Protein AF-A0A7C7SY06-F1 (afdb_monomer_lite)

Secondary structure (DSSP, 8-state):
------SHHHHHHHHHHHHHHHHHHHHHHHHHHHHHHHHHHHHHHHHHHHHHHHHHHHHHSSPPPSEEESS-HHHHTTSSSPPEEEHHHHHGGG----PPPSSTTSPPHHHHHHHHSTT--TTGGGS---S--GGG--TT-S---SSSB--EEEE--S---TTS----TTT-S--BTTT------HHHHHHTT-GGGSEEEEE-TT--BTT---HHHHEE----TT-SS-PPPTTTTTT-TTTS---GGG-S--TT-S-PEE-

Foldseek 3Di:
DDDDPPPDPVVVVVVVVVVVVCVVCVVVVVVVVVVVVLQVLLVVLLVLLVQLQQVLCVVVVFGAAQKAQQAPPVVCVVDPAGQIFGSLLSSLVSRPPQDDPPPPPFDRSVVQCCCQGHNHDPVSVPDQGFGEDVSQDRPVQPQPPARADGFKAFFAEAPPDPPDPPDDVPGHARYHNRVDVDTDHLVNCCVPPHQVPDQTMATASLAEGNGDRQCLRRHAYDDDPPDPDDLDDAPPPGPPNHPPDSDNSRRHHHPVDDDRDGD

Sequence (263 aa):
MQPGSGTSRVSVVMAAIIVILFVSFAPIWILSQRSQQRTLTCQMHQIRIVEAFQRYDGAEKALPGFRQPRFGPSAVAEAETPELASWTFSILPYLYERRKPVDDATPAWHTLYDTFGPQADAAHRKMKPRGRIGIYLCPSDTNQDGVAPLSFVANAAMPDNSGAVPDYRANGLLMDRGARMLSWSLKDLAAADGVSHTILLTENIDAGDWHDDLESLVSLLWRPIGARNPVLAINERIGHGASVEMSSLFARPSSYHPGGVNV

Radius of gyration: 24.24 Å; chains: 1; bounding box: 88×42×76 Å

Structure (mmCIF, N/CA/C/O backbone):
data_AF-A0A7C7SY06-F1
#
_entry.id   AF-A0A7C7SY06-F1
#
loop_
_atom_site.group_PDB
_atom_site.id
_atom_site.type_symbol
_atom_site.label_atom_id
_atom_site.label_alt_id
_atom_site.label_comp_id
_atom_site.label_asym_id
_atom_site.label_entity_id
_atom_site.label_seq_id
_atom_site.pdbx_PDB_ins_code
_atom_site.Cartn_x
_atom_site.Cartn_y
_atom_site.Cartn_z
_atom_site.occupancy
_atom_site.B_iso_or_equiv
_atom_site.auth_seq_id
_atom_site.auth_comp_id
_atom_site.auth_asym_id
_atom_site.auth_atom_id
_atom_site.pdbx_PDB_model_num
ATOM 1 N N . MET A 1 1 ? -61.922 -0.012 49.652 1.00 45.16 1 MET A N 1
ATOM 2 C CA . MET A 1 1 ? -61.037 -0.001 48.467 1.00 45.16 1 MET A CA 1
ATOM 3 C C . MET A 1 1 ? -59.982 1.073 48.681 1.00 45.16 1 MET A C 1
ATOM 5 O O . MET A 1 1 ? -60.282 2.244 48.514 1.00 45.16 1 MET A O 1
ATOM 9 N N . GLN A 1 2 ? -58.799 0.695 49.167 1.00 43.50 2 GLN A N 1
ATOM 10 C CA . GLN A 1 2 ? -57.662 1.612 49.297 1.00 43.50 2 GLN A CA 1
ATOM 11 C C . GLN A 1 2 ? -56.794 1.498 48.035 1.00 43.50 2 GLN A C 1
ATOM 13 O O . GLN A 1 2 ? -56.436 0.377 47.668 1.00 43.50 2 GLN A O 1
ATOM 18 N N . PRO A 1 3 ? -56.464 2.609 47.357 1.00 52.09 3 PRO A N 1
ATOM 19 C CA . PRO A 1 3 ? -55.552 2.586 46.225 1.00 52.09 3 PRO A CA 1
ATOM 20 C C . PRO A 1 3 ? -54.108 2.496 46.738 1.00 52.09 3 PRO A C 1
ATOM 22 O O . PRO A 1 3 ? -53.653 3.336 47.513 1.00 52.09 3 PRO A O 1
ATOM 25 N N . GLY A 1 4 ? -53.398 1.444 46.326 1.00 53.97 4 GLY A N 1
ATOM 26 C CA . GLY A 1 4 ? -52.002 1.200 46.679 1.00 53.97 4 GLY A CA 1
ATOM 27 C C . GLY A 1 4 ? -51.072 2.276 46.114 1.00 53.97 4 GLY A C 1
ATOM 28 O O . GLY A 1 4 ? -50.903 2.393 44.905 1.00 53.97 4 GLY A O 1
ATOM 29 N N . SER A 1 5 ? -50.437 3.037 47.004 1.00 58.06 5 SER A N 1
ATOM 30 C CA . SER A 1 5 ? -49.499 4.131 46.711 1.00 58.06 5 SER A CA 1
ATOM 31 C C . SER A 1 5 ? -48.018 3.713 46.787 1.00 58.06 5 SER A C 1
ATOM 33 O O . SER A 1 5 ? -47.136 4.546 46.986 1.00 58.06 5 SER A O 1
ATOM 35 N N . GLY A 1 6 ? -47.718 2.420 46.620 1.00 55.97 6 GLY A N 1
ATOM 36 C CA . GLY A 1 6 ? -46.361 1.870 46.756 1.00 55.97 6 GLY A CA 1
ATOM 37 C C . GLY A 1 6 ? -45.477 1.944 45.503 1.00 55.97 6 GLY A C 1
ATOM 38 O O . GLY A 1 6 ? -44.288 1.654 45.585 1.00 55.97 6 GLY A O 1
ATOM 39 N N . THR A 1 7 ? -46.022 2.322 44.344 1.00 60.44 7 THR A N 1
ATOM 40 C CA . THR A 1 7 ? -45.341 2.162 43.046 1.00 60.44 7 THR A CA 1
ATOM 41 C C . THR A 1 7 ? -44.560 3.384 42.551 1.00 60.44 7 THR A C 1
ATOM 43 O O . THR A 1 7 ? -43.728 3.218 41.671 1.00 60.44 7 THR A O 1
ATOM 46 N N . SER A 1 8 ? -44.722 4.601 43.093 1.00 74.19 8 SER A N 1
ATOM 47 C CA . SER A 1 8 ? -44.067 5.777 42.476 1.00 74.19 8 SER A CA 1
ATOM 48 C C . SER A 1 8 ? -42.596 5.971 42.869 1.00 74.19 8 SER A C 1
ATOM 50 O O . SER A 1 8 ? -41.768 6.283 42.017 1.00 74.19 8 SER A O 1
ATOM 52 N N . ARG A 1 9 ? -42.228 5.767 44.140 1.00 78.88 9 ARG A N 1
ATOM 53 C CA . ARG A 1 9 ? -40.871 6.097 44.625 1.00 78.88 9 ARG A CA 1
ATOM 54 C C . ARG A 1 9 ? -39.809 5.120 44.129 1.00 78.88 9 ARG A C 1
ATOM 56 O O . ARG A 1 9 ? -38.747 5.548 43.691 1.00 78.88 9 ARG A O 1
ATOM 63 N N . VAL A 1 10 ? -40.109 3.821 44.161 1.00 86.00 10 VAL A N 1
ATOM 64 C CA . VAL A 1 10 ? -39.180 2.780 43.693 1.00 86.00 10 VAL A CA 1
ATOM 65 C C . VAL A 1 10 ? -38.951 2.910 42.189 1.00 86.00 10 VAL A C 1
ATOM 67 O O . VAL A 1 10 ? -37.808 2.886 41.746 1.00 86.00 10 VAL A O 1
ATOM 70 N N . SER A 1 11 ? -40.009 3.142 41.406 1.00 85.62 11 SER A N 1
ATOM 71 C CA . SER A 1 11 ? -39.892 3.340 39.958 1.00 85.62 11 SER A CA 1
ATOM 72 C C . SER A 1 11 ? -39.079 4.583 39.590 1.00 85.62 11 SER A C 1
ATOM 74 O O . SER A 1 11 ? -38.289 4.520 38.653 1.00 85.62 11 SER A O 1
ATOM 76 N N . VAL A 1 12 ? -39.200 5.686 40.341 1.00 89.25 12 VAL A N 1
ATOM 77 C CA . VAL A 1 12 ? -38.396 6.902 40.110 1.00 89.25 12 VAL A CA 1
ATOM 78 C C . VAL A 1 12 ? -36.918 6.672 40.432 1.00 89.25 12 VAL A C 1
ATOM 80 O O . VAL A 1 12 ? -36.060 7.063 39.644 1.00 89.25 12 VAL A O 1
ATOM 83 N N . VAL A 1 13 ? -36.603 6.000 41.544 1.00 92.56 13 VAL A N 1
ATOM 84 C CA . VAL A 1 13 ? -35.209 5.677 41.900 1.00 92.56 13 VAL A CA 1
ATOM 85 C C . VAL A 1 13 ? -34.596 4.716 40.879 1.00 92.56 13 VAL A C 1
ATOM 87 O O . VAL A 1 13 ? -33.479 4.944 40.423 1.00 92.56 13 VAL A O 1
ATOM 90 N N . MET A 1 14 ? -35.337 3.689 40.453 1.00 91.62 14 MET A N 1
ATOM 91 C CA . MET A 1 14 ? -34.882 2.760 39.414 1.00 91.62 14 MET A CA 1
ATOM 92 C C . MET A 1 14 ? -34.646 3.469 38.077 1.00 91.62 14 MET A C 1
ATOM 94 O O . MET A 1 14 ? -33.618 3.242 37.443 1.00 91.62 14 MET A O 1
ATOM 98 N N . ALA A 1 15 ? -35.545 4.370 37.669 1.00 92.25 15 ALA A N 1
ATOM 99 C CA . ALA A 1 15 ? -35.363 5.167 36.459 1.00 92.25 15 ALA A CA 1
ATOM 100 C C . ALA A 1 15 ? -34.117 6.063 36.552 1.00 92.25 15 ALA A C 1
ATOM 102 O O . ALA A 1 15 ? -33.332 6.112 35.608 1.00 92.25 15 ALA A O 1
ATOM 103 N N . ALA A 1 16 ? -33.888 6.712 37.698 1.00 93.69 16 ALA A N 1
ATOM 104 C CA . ALA A 1 16 ? -32.704 7.540 37.917 1.00 93.69 16 ALA A CA 1
ATOM 105 C C . ALA A 1 16 ? -31.402 6.725 37.831 1.00 93.69 16 ALA A C 1
ATOM 107 O O . ALA A 1 16 ? -30.457 7.154 37.172 1.00 93.69 16 ALA A O 1
ATOM 108 N N . ILE A 1 17 ? -31.363 5.527 38.426 1.00 95.44 17 ILE A N 1
ATOM 109 C CA . ILE A 1 17 ? -30.197 4.632 38.354 1.00 95.44 17 ILE A CA 1
ATOM 110 C C . ILE A 1 17 ? -29.924 4.200 36.909 1.00 95.44 17 ILE A C 1
ATOM 112 O O . ILE A 1 17 ? -28.780 4.263 36.464 1.00 95.44 17 ILE A O 1
ATOM 116 N N . ILE A 1 18 ? -30.957 3.806 36.155 1.00 94.75 18 ILE A N 1
ATOM 117 C CA . ILE A 1 18 ? -30.808 3.402 34.747 1.00 94.75 18 ILE A CA 1
ATOM 118 C C . ILE A 1 18 ? -30.269 4.560 33.903 1.00 94.75 18 ILE A C 1
ATOM 120 O O . ILE A 1 18 ? -29.355 4.353 33.109 1.00 94.75 18 ILE A O 1
ATOM 124 N N . VAL A 1 19 ? -30.788 5.777 34.091 1.00 95.19 19 VAL A N 1
ATOM 125 C CA . VAL A 1 19 ? -30.311 6.964 33.364 1.00 95.19 19 VAL A CA 1
ATOM 126 C C . VAL A 1 19 ? -28.847 7.252 33.691 1.00 95.19 19 VAL A C 1
ATOM 128 O O . VAL A 1 19 ? -28.062 7.472 32.773 1.00 95.19 19 VAL A O 1
ATOM 131 N N . ILE A 1 20 ? -28.454 7.196 34.968 1.00 95.50 20 ILE A N 1
ATOM 132 C CA . ILE A 1 20 ? -27.058 7.404 35.379 1.00 95.50 20 ILE A CA 1
ATOM 133 C C . ILE A 1 20 ? -26.150 6.350 34.739 1.00 95.50 20 ILE A C 1
ATOM 135 O O . ILE A 1 20 ? -25.146 6.708 34.128 1.00 95.50 20 ILE A O 1
ATOM 139 N N . LEU A 1 21 ? -26.528 5.068 34.798 1.00 94.81 21 LEU A N 1
ATOM 140 C CA . LEU A 1 21 ? -25.770 3.994 34.154 1.00 94.81 21 LEU A CA 1
ATOM 141 C C . LEU A 1 21 ? -25.646 4.227 32.645 1.00 94.81 21 LEU A C 1
ATOM 143 O O . LEU A 1 21 ? -24.551 4.128 32.098 1.00 94.81 21 LEU A O 1
ATOM 147 N N . PHE A 1 22 ? -26.732 4.589 31.965 1.00 94.38 22 PHE A N 1
ATOM 148 C CA . PHE A 1 22 ? -26.699 4.809 30.522 1.00 94.38 22 PHE A CA 1
ATOM 149 C C . PHE A 1 22 ? -25.791 5.985 30.145 1.00 94.38 22 PHE A C 1
ATOM 151 O O . PHE A 1 22 ? -24.973 5.863 29.236 1.00 94.38 22 PHE A O 1
ATOM 158 N N . VAL A 1 23 ? -25.866 7.098 30.880 1.00 95.00 23 VAL A N 1
ATOM 159 C CA . VAL A 1 23 ? -25.010 8.275 30.659 1.00 95.00 23 VAL A CA 1
ATOM 160 C C . VAL A 1 23 ? -23.538 7.957 30.937 1.00 95.00 23 VAL A C 1
ATOM 162 O O . VAL A 1 23 ? -22.670 8.437 30.211 1.00 95.00 23 VAL A O 1
ATOM 165 N N . SER A 1 24 ? -23.237 7.122 31.934 1.00 92.69 24 SER A N 1
ATOM 166 C CA . SER A 1 24 ? -21.859 6.725 32.246 1.00 92.69 24 SER A CA 1
ATOM 167 C C . SER A 1 24 ? -21.275 5.716 31.250 1.00 92.69 24 SER A C 1
ATOM 169 O O . SER A 1 24 ? -20.097 5.816 30.911 1.00 92.69 24 SER A O 1
ATOM 171 N N . PHE A 1 25 ? -22.067 4.760 30.755 1.00 93.50 25 PHE A N 1
ATOM 172 C CA . PHE A 1 25 ? -21.573 3.688 29.880 1.00 93.50 25 PHE A CA 1
ATOM 173 C C . PHE A 1 25 ? -21.646 4.009 28.380 1.00 93.50 25 PHE A C 1
ATOM 175 O O . PHE A 1 25 ? -20.809 3.519 27.617 1.00 93.50 25 PHE A O 1
ATOM 182 N N . ALA A 1 26 ? -22.593 4.843 27.935 1.00 92.38 26 ALA A N 1
ATOM 183 C CA . ALA A 1 26 ? -22.758 5.161 26.515 1.00 92.38 26 ALA 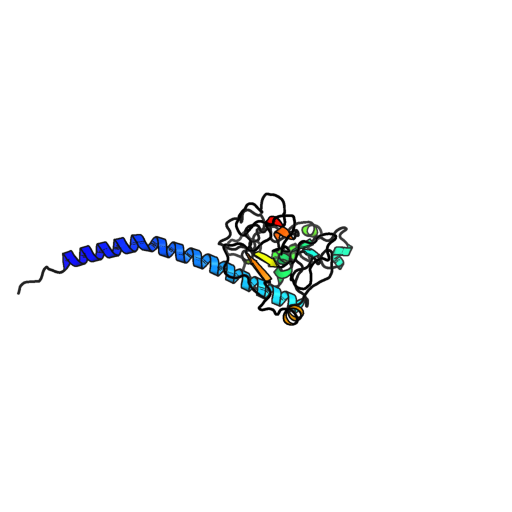A CA 1
ATOM 184 C C . ALA A 1 26 ? -21.493 5.750 25.855 1.00 92.38 26 ALA A C 1
ATOM 186 O O . ALA A 1 26 ? -21.155 5.295 24.760 1.00 92.38 26 ALA A O 1
ATOM 187 N N . PRO A 1 27 ? -20.734 6.681 26.476 1.00 92.31 27 PRO A N 1
ATOM 188 C CA . PRO A 1 27 ? -19.520 7.221 25.862 1.00 92.31 27 PRO A CA 1
ATOM 189 C C . PRO A 1 27 ? -18.459 6.149 25.595 1.00 92.31 27 PRO A C 1
ATOM 191 O O . PRO A 1 27 ? -17.884 6.115 24.510 1.00 92.31 27 PRO A O 1
ATOM 194 N N . ILE A 1 28 ? -18.237 5.237 26.550 1.00 89.69 28 ILE A N 1
ATOM 195 C CA . ILE A 1 28 ? -17.250 4.152 26.424 1.00 89.69 28 ILE A CA 1
ATOM 196 C C . ILE A 1 28 ? -17.630 3.232 25.261 1.00 89.69 28 ILE A C 1
ATOM 198 O O . ILE A 1 28 ? -16.793 2.909 24.416 1.00 89.69 28 ILE A O 1
ATOM 202 N N . TRP A 1 29 ? -18.907 2.852 25.183 1.00 88.44 29 TRP A N 1
ATOM 203 C CA . TRP A 1 29 ? -19.407 2.001 24.109 1.00 88.44 29 TRP A CA 1
ATOM 204 C C . TRP A 1 29 ? -19.287 2.677 22.735 1.00 88.44 29 TRP A C 1
ATOM 206 O O . TRP A 1 29 ? -18.763 2.073 21.802 1.00 88.44 29 TRP A O 1
ATOM 216 N N . ILE A 1 30 ? -19.673 3.952 22.613 1.00 90.56 30 ILE A N 1
ATOM 217 C CA . ILE A 1 30 ? -19.573 4.712 21.354 1.00 90.56 30 ILE A CA 1
ATOM 218 C C . ILE A 1 30 ? -18.116 4.830 20.887 1.00 90.56 30 ILE A C 1
ATOM 220 O O . ILE A 1 30 ? -17.832 4.649 19.701 1.00 90.56 30 ILE A O 1
ATOM 224 N N . LEU A 1 31 ? -17.181 5.123 21.796 1.00 88.50 31 LEU A N 1
ATOM 225 C CA . LEU A 1 31 ? -15.758 5.222 21.460 1.00 88.50 31 LEU A CA 1
ATOM 226 C C . LEU A 1 31 ? -15.186 3.869 21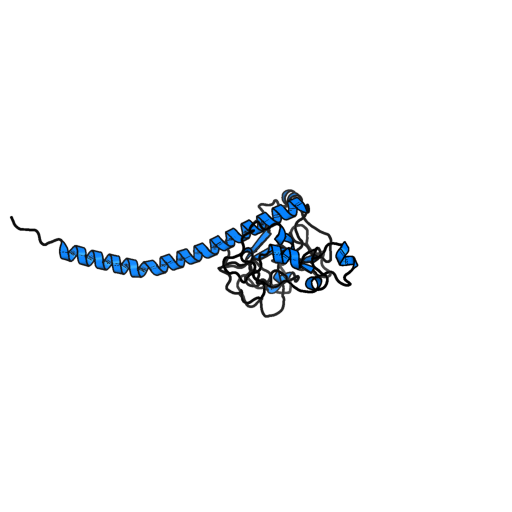.013 1.00 88.50 31 LEU A C 1
ATOM 228 O O . LEU A 1 31 ? -14.450 3.816 20.027 1.00 88.50 31 LEU A O 1
ATOM 232 N N . SER A 1 32 ? -15.578 2.778 21.678 1.00 87.88 32 SER A N 1
ATOM 233 C CA . SER A 1 32 ? -15.199 1.415 21.287 1.00 87.88 32 SER A CA 1
ATOM 234 C C . SER A 1 32 ? -15.705 1.061 19.884 1.00 87.88 32 SER A C 1
ATOM 236 O O . SER A 1 32 ? -14.924 0.597 19.052 1.00 87.88 32 SER A O 1
ATOM 238 N N . GLN A 1 33 ? -16.971 1.364 19.580 1.00 88.44 33 GLN A N 1
ATOM 239 C CA . GLN A 1 33 ? -17.561 1.125 18.259 1.00 88.44 33 GLN A CA 1
ATOM 240 C C . GLN A 1 33 ? -16.854 1.920 17.153 1.00 88.44 33 GLN A C 1
ATOM 242 O O . GLN A 1 33 ? -16.555 1.375 16.093 1.00 88.44 33 GLN A O 1
ATOM 247 N N . ARG A 1 34 ? -16.514 3.192 17.400 1.00 87.88 34 ARG A N 1
ATOM 248 C CA . ARG A 1 34 ? -15.776 4.016 16.427 1.00 87.88 34 ARG A CA 1
ATOM 249 C C . ARG A 1 34 ? -14.390 3.460 16.121 1.00 87.88 34 ARG A C 1
ATOM 251 O O . ARG A 1 34 ? -13.983 3.479 14.965 1.00 87.88 34 ARG A O 1
ATOM 258 N N . SER A 1 35 ? -13.679 2.966 17.134 1.00 86.50 35 SER A N 1
ATOM 259 C CA . SER A 1 35 ? -12.374 2.327 16.937 1.00 86.50 35 SER A CA 1
ATOM 260 C C . SER A 1 35 ? -12.493 1.097 16.030 1.00 86.50 35 SER A C 1
ATOM 262 O O . SER A 1 35 ? -11.804 1.007 15.016 1.00 86.50 35 SER A O 1
ATOM 264 N N . GLN A 1 36 ? -13.462 0.216 16.311 1.00 87.25 36 GLN A N 1
ATOM 265 C CA . GLN A 1 36 ? -13.727 -0.975 15.494 1.00 87.25 36 GLN A CA 1
ATOM 266 C C . GLN A 1 36 ? -14.090 -0.625 14.045 1.00 87.25 36 GLN A C 1
ATOM 268 O O . GLN A 1 36 ? -13.606 -1.267 13.115 1.00 87.25 36 GLN A O 1
ATOM 273 N N . GLN A 1 37 ? -14.901 0.416 13.837 1.00 89.06 37 GLN A N 1
ATOM 274 C CA . GLN A 1 37 ? -15.267 0.879 12.497 1.00 89.06 37 GLN A CA 1
ATOM 275 C C . GLN A 1 37 ? -14.059 1.359 11.690 1.00 89.06 37 GLN A C 1
ATOM 277 O O . GLN A 1 37 ? -13.983 1.079 10.493 1.00 89.06 37 GLN A O 1
ATOM 282 N N . ARG A 1 38 ? -13.107 2.058 12.322 1.00 89.38 38 ARG A N 1
ATOM 283 C CA . ARG A 1 38 ? -11.885 2.504 11.639 1.00 89.38 38 ARG A CA 1
ATOM 284 C C . ARG A 1 38 ? -11.045 1.309 11.200 1.00 89.38 38 ARG A C 1
ATOM 286 O O . ARG A 1 38 ? -10.724 1.226 10.022 1.00 89.38 38 ARG A O 1
ATOM 293 N N . THR A 1 39 ? -10.794 0.349 12.093 1.00 87.25 39 THR A N 1
ATOM 294 C CA . THR A 1 39 ? -10.061 -0.887 11.761 1.00 87.25 39 THR A CA 1
ATOM 295 C C . THR A 1 39 ? -10.730 -1.664 10.631 1.00 87.25 39 THR A C 1
ATOM 297 O O . THR A 1 39 ? -10.065 -2.041 9.670 1.00 87.25 39 THR A O 1
ATOM 300 N N . LEU A 1 40 ? -12.051 -1.853 10.699 1.00 90.25 40 LEU A N 1
ATOM 301 C CA . LEU A 1 40 ? -12.793 -2.546 9.647 1.00 90.25 40 LEU A CA 1
ATOM 302 C C . LEU A 1 40 ? -12.671 -1.819 8.303 1.00 90.25 40 LEU A C 1
ATOM 304 O O . LEU A 1 40 ? -12.507 -2.457 7.268 1.00 90.25 40 LEU A O 1
ATOM 308 N N . THR A 1 41 ? -12.722 -0.486 8.310 1.00 91.25 41 THR A N 1
ATOM 309 C CA . THR A 1 41 ? -12.567 0.313 7.087 1.00 91.25 41 THR A CA 1
ATOM 310 C C . THR A 1 41 ? -11.191 0.101 6.464 1.00 91.25 41 THR A C 1
ATOM 312 O O . THR A 1 41 ? -11.102 -0.110 5.256 1.00 91.25 41 THR A O 1
ATOM 315 N N . CYS A 1 42 ? -10.128 0.086 7.271 1.00 90.56 42 CYS A N 1
ATOM 316 C CA . CYS A 1 42 ? -8.786 -0.128 6.743 1.00 90.56 42 CYS A CA 1
ATOM 317 C C . CYS A 1 42 ? -8.592 -1.554 6.200 1.00 90.56 42 CYS A C 1
ATOM 319 O O . CYS A 1 42 ? -8.065 -1.718 5.102 1.00 90.56 42 CYS A O 1
ATOM 321 N N . GLN A 1 43 ? -9.136 -2.575 6.872 1.00 90.62 43 GLN A N 1
ATOM 322 C CA . GLN A 1 43 ? -9.161 -3.948 6.348 1.00 90.62 43 GLN A CA 1
ATOM 323 C C . GLN A 1 43 ? -9.913 -4.043 5.013 1.00 90.62 43 GLN A C 1
ATOM 325 O O . GLN A 1 43 ? -9.444 -4.675 4.068 1.00 90.62 43 GLN A O 1
ATOM 330 N N . MET A 1 44 ? -11.058 -3.366 4.892 1.00 91.56 44 MET A N 1
ATOM 331 C CA . MET A 1 44 ? -11.804 -3.309 3.633 1.00 91.56 44 MET A CA 1
ATOM 332 C C . MET A 1 44 ? -11.010 -2.619 2.517 1.00 91.56 44 MET A C 1
ATOM 334 O O . MET A 1 44 ? -11.087 -3.049 1.366 1.00 91.56 44 MET A O 1
ATOM 338 N N . HIS A 1 45 ? -10.240 -1.573 2.831 1.00 92.56 45 HIS A N 1
ATOM 339 C CA . HIS A 1 45 ? -9.342 -0.934 1.866 1.00 92.56 45 HIS A CA 1
ATOM 340 C C . HIS A 1 45 ? -8.242 -1.897 1.405 1.00 92.56 45 HIS A C 1
ATOM 342 O O . HIS A 1 45 ? -8.046 -2.041 0.199 1.00 92.56 45 HIS A O 1
ATOM 348 N N . GLN A 1 46 ? -7.600 -2.623 2.325 1.00 92.19 46 GLN A N 1
ATOM 349 C CA . GLN A 1 46 ? -6.585 -3.625 1.985 1.00 92.19 46 GLN A CA 1
ATOM 350 C C . GLN A 1 46 ? -7.146 -4.708 1.054 1.00 92.19 46 GLN A C 1
ATOM 352 O O . GLN A 1 46 ? -6.539 -4.986 0.024 1.00 92.19 46 GLN A O 1
ATOM 357 N N . ILE A 1 47 ? -8.331 -5.258 1.348 1.00 92.12 47 ILE A N 1
ATOM 358 C CA . ILE A 1 47 ? -8.990 -6.261 0.490 1.00 92.12 47 ILE A CA 1
ATOM 359 C C . ILE A 1 47 ? -9.192 -5.715 -0.928 1.00 92.12 47 ILE A C 1
ATOM 361 O O . ILE A 1 47 ? -8.829 -6.367 -1.903 1.00 92.12 47 ILE A O 1
ATOM 365 N N . ARG A 1 48 ? -9.710 -4.489 -1.063 1.00 93.06 48 ARG A N 1
ATOM 366 C CA . ARG A 1 48 ? -9.927 -3.861 -2.377 1.00 93.06 48 ARG A CA 1
ATOM 367 C C . ARG A 1 48 ? -8.624 -3.598 -3.131 1.00 93.06 48 ARG A C 1
ATOM 369 O O . ARG A 1 48 ? -8.601 -3.691 -4.357 1.00 93.06 48 ARG A O 1
ATOM 376 N N . ILE A 1 49 ? -7.552 -3.261 -2.415 1.00 94.69 49 ILE A N 1
ATOM 377 C CA . ILE A 1 49 ? -6.216 -3.119 -2.997 1.00 94.69 49 ILE A CA 1
ATOM 378 C C . ILE A 1 49 ? -5.738 -4.479 -3.514 1.00 94.69 49 ILE A C 1
ATOM 380 O O . ILE A 1 49 ? -5.329 -4.567 -4.669 1.00 94.69 49 ILE A O 1
ATOM 384 N N . VAL A 1 50 ? -5.853 -5.551 -2.725 1.00 93.81 50 VAL A N 1
ATOM 385 C CA . VAL A 1 50 ? -5.475 -6.912 -3.147 1.00 93.81 50 VAL A CA 1
ATOM 386 C C . VAL A 1 50 ? -6.278 -7.377 -4.361 1.00 93.81 50 VAL A C 1
ATOM 388 O O . VAL A 1 50 ? -5.706 -7.893 -5.318 1.00 93.81 50 VAL A O 1
ATOM 391 N N . GLU A 1 51 ? -7.580 -7.110 -4.410 1.00 94.25 51 GLU A N 1
ATOM 392 C CA . GLU A 1 51 ? -8.387 -7.395 -5.601 1.00 94.25 51 GLU A CA 1
ATOM 393 C C . GLU A 1 51 ? -7.899 -6.640 -6.857 1.00 94.25 51 GLU A C 1
ATOM 395 O O . GLU A 1 51 ? -8.069 -7.123 -7.984 1.00 94.25 51 GLU A O 1
ATOM 400 N N . ALA A 1 52 ? -7.322 -5.445 -6.693 1.00 95.06 52 ALA A N 1
ATOM 401 C CA . ALA A 1 52 ? -6.707 -4.700 -7.789 1.00 95.06 52 ALA A CA 1
ATOM 402 C C . ALA A 1 52 ? -5.362 -5.312 -8.206 1.00 95.06 52 ALA A C 1
ATOM 404 O O . ALA A 1 52 ? -5.105 -5.408 -9.404 1.00 95.06 52 ALA A O 1
ATOM 405 N N . PHE A 1 53 ? -4.558 -5.815 -7.261 1.00 95.25 53 PHE A N 1
ATOM 406 C CA . PHE A 1 53 ? -3.368 -6.622 -7.563 1.00 95.25 53 PHE A CA 1
ATOM 407 C C . PHE A 1 53 ? -3.719 -7.883 -8.359 1.00 95.25 53 PHE A C 1
ATOM 409 O O . PHE A 1 53 ? -3.064 -8.177 -9.353 1.00 95.25 53 PHE A O 1
ATOM 416 N N . GLN A 1 54 ? -4.780 -8.599 -7.980 1.00 94.69 54 GLN A N 1
ATOM 417 C CA . GLN A 1 54 ? -5.237 -9.796 -8.695 1.00 94.69 54 GLN A CA 1
ATOM 418 C C . GLN A 1 54 ? -5.668 -9.487 -10.132 1.00 94.69 54 GLN A C 1
ATOM 420 O O . GLN A 1 54 ? -5.387 -10.249 -11.057 1.00 94.69 54 GLN A O 1
ATOM 425 N N . ARG A 1 55 ? -6.317 -8.341 -10.350 1.00 95.50 55 ARG A N 1
ATOM 426 C CA . ARG A 1 55 ? -6.658 -7.866 -11.697 1.00 95.50 55 ARG A CA 1
ATOM 427 C C . ARG A 1 55 ? -5.442 -7.436 -12.502 1.00 95.50 55 ARG A C 1
ATOM 429 O O . ARG A 1 55 ? -5.373 -7.769 -13.683 1.00 95.50 55 ARG A O 1
ATOM 436 N N . TYR A 1 56 ? -4.511 -6.732 -11.866 1.00 94.62 56 TYR A N 1
ATOM 437 C CA . TYR A 1 56 ? -3.241 -6.352 -12.470 1.00 94.62 56 TYR A CA 1
ATOM 438 C C . TYR A 1 56 ? -2.481 -7.603 -12.929 1.00 94.62 56 TYR A C 1
ATOM 440 O O . TYR A 1 56 ? -2.130 -7.702 -14.098 1.00 94.62 56 TYR A O 1
ATOM 448 N N . ASP A 1 57 ? -2.329 -8.611 -12.064 1.00 94.81 57 ASP A N 1
ATOM 449 C CA . ASP A 1 57 ? -1.710 -9.896 -12.414 1.00 94.81 57 ASP A CA 1
ATOM 450 C C . ASP A 1 57 ? -2.478 -10.626 -13.527 1.00 94.81 57 ASP A C 1
ATOM 452 O O . ASP A 1 57 ? -1.886 -11.165 -14.461 1.00 94.81 57 ASP A O 1
ATOM 456 N N . GLY A 1 58 ? -3.811 -10.580 -13.499 1.00 95.38 58 GLY A N 1
ATOM 457 C CA . GLY A 1 58 ? -4.648 -11.130 -14.560 1.00 95.38 58 GLY A CA 1
ATOM 458 C C . GLY A 1 58 ? -4.346 -10.536 -15.942 1.00 95.38 58 GLY A C 1
ATOM 459 O O . GLY A 1 58 ? -4.325 -11.292 -16.924 1.00 95.38 58 GLY A O 1
ATOM 460 N N . ALA A 1 59 ? -4.091 -9.226 -16.007 1.00 93.62 59 ALA A N 1
ATOM 461 C CA . ALA A 1 59 ? -3.803 -8.478 -17.229 1.00 93.62 59 ALA A CA 1
ATOM 462 C C . ALA A 1 59 ? -2.328 -8.572 -17.655 1.00 93.62 59 ALA A C 1
ATOM 464 O O . ALA A 1 59 ? -2.042 -8.938 -18.793 1.00 93.62 59 ALA A O 1
ATOM 465 N N . GLU A 1 60 ? -1.404 -8.307 -16.734 1.00 91.81 60 GLU A N 1
ATOM 466 C CA . GLU A 1 60 ? 0.034 -8.175 -16.998 1.00 91.81 60 GLU A CA 1
ATOM 467 C C . GLU A 1 60 ? 0.810 -9.488 -16.821 1.00 91.81 60 GLU A C 1
ATOM 469 O O . GLU A 1 60 ? 1.989 -9.565 -17.164 1.00 91.81 60 GLU A O 1
ATOM 474 N N . LYS A 1 61 ? 0.167 -10.533 -16.278 1.00 92.81 61 LYS A N 1
ATOM 475 C CA . LYS A 1 61 ? 0.791 -11.820 -15.903 1.00 92.81 61 LYS A CA 1
ATOM 476 C C . LYS A 1 61 ? 1.976 -11.666 -14.951 1.00 92.81 61 LYS A C 1
ATOM 478 O O . LYS A 1 61 ? 2.889 -12.487 -14.953 1.00 92.81 61 LYS A O 1
ATOM 483 N N . ALA A 1 62 ? 1.954 -10.598 -14.168 1.00 91.81 62 ALA A N 1
ATOM 484 C CA . ALA A 1 62 ? 2.971 -10.235 -13.205 1.00 91.81 62 ALA A CA 1
ATOM 485 C C . ALA A 1 62 ? 2.371 -9.265 -12.188 1.00 91.81 62 ALA A C 1
ATOM 487 O O . ALA A 1 62 ? 1.503 -8.467 -12.528 1.00 91.81 62 ALA A O 1
ATOM 488 N N . LEU A 1 63 ? 2.900 -9.266 -10.974 1.00 92.25 63 LEU A N 1
ATOM 489 C CA . LEU A 1 63 ? 2.681 -8.261 -9.949 1.00 92.25 63 LEU A CA 1
ATOM 490 C C . LEU A 1 63 ? 3.421 -6.961 -10.320 1.00 92.25 63 LEU A C 1
ATOM 492 O O . LEU A 1 63 ? 4.428 -6.985 -11.050 1.00 92.25 63 LEU A O 1
ATOM 496 N N . PRO A 1 64 ? 2.927 -5.801 -9.853 1.00 93.31 64 PRO A N 1
ATOM 497 C CA . PRO A 1 64 ? 3.631 -4.543 -10.043 1.00 93.31 64 PRO A CA 1
ATOM 498 C C . PRO A 1 64 ? 4.945 -4.556 -9.253 1.00 93.31 64 PRO A C 1
ATOM 500 O O . PRO A 1 64 ? 5.094 -5.279 -8.271 1.00 93.31 64 PRO A O 1
ATOM 503 N N . GLY A 1 65 ? 5.911 -3.756 -9.687 1.00 90.75 65 GLY A N 1
ATOM 504 C CA . GLY A 1 65 ? 7.118 -3.512 -8.901 1.00 90.75 65 GLY A CA 1
ATOM 505 C C . GLY A 1 65 ? 6.849 -2.504 -7.792 1.00 90.75 65 GLY A C 1
ATOM 506 O O . GLY A 1 65 ? 5.931 -1.689 -7.914 1.00 90.75 65 GLY A O 1
ATOM 507 N N . PHE A 1 66 ? 7.667 -2.496 -6.734 1.00 90.44 66 PHE A N 1
ATOM 508 C CA . PHE A 1 66 ? 7.588 -1.405 -5.751 1.00 90.44 66 PHE A CA 1
ATOM 509 C C . PHE A 1 66 ? 7.958 -0.071 -6.405 1.00 90.44 66 PHE A C 1
ATOM 511 O O . PHE A 1 66 ? 7.461 0.971 -5.992 1.00 90.44 66 PHE A O 1
ATOM 518 N N . ARG A 1 67 ? 8.789 -0.142 -7.451 1.00 89.06 67 ARG A N 1
ATOM 519 C CA . ARG A 1 67 ? 9.199 0.934 -8.340 1.00 89.06 67 ARG A CA 1
ATOM 520 C C . ARG A 1 67 ? 9.172 0.423 -9.774 1.00 89.06 67 ARG A C 1
ATOM 522 O O . ARG A 1 67 ? 9.712 -0.644 -10.062 1.00 89.06 67 ARG A O 1
ATOM 529 N N . GLN A 1 68 ? 8.532 1.156 -10.678 1.00 88.12 68 GLN A N 1
ATOM 530 C CA . GLN A 1 68 ? 8.465 0.792 -12.092 1.00 88.12 68 GLN A CA 1
ATOM 531 C C . GLN A 1 68 ? 8.322 2.017 -13.000 1.00 88.12 68 GLN A C 1
ATOM 533 O O . GLN A 1 68 ? 7.852 3.059 -12.540 1.00 88.12 68 GLN A O 1
ATOM 538 N N . PRO A 1 69 ? 8.705 1.924 -14.287 1.00 86.94 69 PRO A N 1
ATOM 539 C CA . PRO A 1 69 ? 8.485 3.006 -15.236 1.00 86.94 69 PRO A CA 1
ATOM 540 C C . PRO A 1 69 ? 7.002 3.369 -15.301 1.00 86.94 69 PRO A C 1
ATOM 542 O O . PRO A 1 69 ? 6.150 2.522 -15.574 1.00 86.94 69 PRO A O 1
ATOM 545 N N . ARG A 1 70 ? 6.694 4.643 -15.056 1.00 85.31 70 ARG A N 1
ATOM 546 C CA . ARG A 1 70 ? 5.324 5.166 -15.123 1.00 85.31 70 ARG A CA 1
ATOM 547 C C . ARG A 1 70 ? 4.768 5.129 -16.544 1.00 85.31 70 ARG A C 1
ATOM 549 O O . ARG A 1 70 ? 3.563 4.986 -16.747 1.00 85.31 70 ARG A O 1
ATOM 556 N N . PHE A 1 71 ? 5.658 5.261 -17.521 1.00 78.94 71 PHE A N 1
ATOM 557 C CA . PHE A 1 71 ? 5.325 5.257 -18.934 1.00 78.94 71 PHE A CA 1
ATOM 558 C C . PHE A 1 71 ? 5.855 3.995 -19.607 1.00 78.94 71 PHE A C 1
ATOM 560 O O . PHE A 1 71 ? 6.913 3.477 -19.249 1.00 78.94 71 PHE A O 1
ATOM 567 N N . GLY A 1 72 ? 5.112 3.513 -20.604 1.00 67.69 72 GLY A N 1
ATOM 568 C CA . GLY A 1 72 ? 5.526 2.372 -21.412 1.00 67.69 72 GLY A CA 1
ATOM 569 C C . GLY A 1 72 ? 6.838 2.632 -22.170 1.00 67.69 72 GLY A C 1
ATOM 570 O O . GLY A 1 72 ? 7.267 3.781 -22.310 1.00 67.69 72 GLY A O 1
ATOM 571 N N . PRO A 1 73 ? 7.465 1.578 -22.718 1.00 62.12 73 PRO A N 1
ATOM 572 C CA . PRO A 1 73 ? 8.800 1.641 -23.322 1.00 62.12 73 PRO A CA 1
ATOM 573 C C . PRO A 1 73 ? 8.929 2.678 -24.451 1.00 62.12 73 PRO A C 1
ATOM 575 O O . PRO A 1 73 ? 9.997 3.252 -24.644 1.00 62.12 73 PRO A O 1
ATOM 578 N N . SER A 1 74 ? 7.838 2.969 -25.160 1.00 57.19 74 SER A N 1
ATOM 579 C CA . SER A 1 74 ? 7.776 3.979 -26.221 1.00 57.19 74 SER A CA 1
ATOM 580 C C . SER A 1 74 ? 7.956 5.417 -25.722 1.00 57.19 74 SER A C 1
ATOM 582 O O . SER A 1 74 ? 8.564 6.220 -26.417 1.00 57.19 74 SER A O 1
ATOM 584 N N . ALA A 1 75 ? 7.486 5.744 -24.518 1.00 57.44 75 ALA A N 1
ATOM 585 C CA . ALA A 1 75 ? 7.670 7.066 -23.914 1.00 57.44 75 ALA A CA 1
ATOM 586 C C . ALA A 1 75 ? 9.004 7.183 -23.157 1.00 57.44 75 ALA A C 1
ATOM 588 O O . ALA A 1 75 ? 9.546 8.278 -23.029 1.00 57.44 75 ALA A O 1
ATOM 589 N N . VAL A 1 76 ? 9.559 6.054 -22.699 1.00 59.12 76 VAL A N 1
ATOM 590 C CA . VAL A 1 76 ? 10.913 5.990 -22.121 1.00 59.12 76 VAL A CA 1
ATOM 591 C C . VAL A 1 76 ? 11.979 6.291 -23.177 1.00 59.12 76 VAL A C 1
ATOM 593 O O . VAL A 1 76 ? 12.985 6.904 -22.857 1.00 59.12 76 VAL A O 1
ATOM 596 N N . ALA A 1 77 ? 11.749 5.932 -24.444 1.00 57.84 77 ALA A N 1
ATOM 597 C CA . ALA A 1 77 ? 12.666 6.268 -25.535 1.00 57.84 77 ALA A CA 1
ATOM 598 C C . ALA A 1 77 ? 12.764 7.784 -25.819 1.00 57.84 77 ALA A C 1
ATOM 600 O O . ALA A 1 77 ? 13.770 8.235 -26.358 1.00 57.84 77 ALA A O 1
ATOM 601 N N . GLU A 1 78 ? 11.737 8.565 -25.459 1.00 57.91 78 GLU A N 1
ATOM 602 C CA . GLU A 1 78 ? 11.706 10.028 -25.627 1.00 57.91 78 GLU A CA 1
ATOM 603 C C . GLU A 1 78 ? 12.201 10.797 -24.391 1.00 57.91 78 GLU A C 1
ATOM 605 O O . GLU A 1 78 ? 12.597 11.957 -24.506 1.00 57.91 78 GLU A O 1
ATOM 610 N N . ALA A 1 79 ? 12.158 10.189 -23.203 1.00 58.91 79 ALA A N 1
ATOM 611 C CA . ALA A 1 79 ? 12.582 10.815 -21.956 1.00 58.91 79 ALA A CA 1
ATOM 612 C C . ALA A 1 79 ? 14.009 10.373 -21.589 1.00 58.91 79 ALA A C 1
ATOM 614 O O . ALA A 1 79 ? 14.255 9.187 -21.408 1.00 58.91 79 ALA A O 1
ATOM 615 N N . GLU A 1 80 ? 14.941 11.319 -21.406 1.00 58.72 80 GLU A N 1
ATOM 616 C CA . GLU A 1 80 ? 16.329 11.024 -20.984 1.00 58.72 80 GLU A CA 1
ATOM 617 C C . GLU A 1 80 ? 16.412 10.217 -19.675 1.00 58.72 80 GLU A C 1
ATOM 619 O O . GLU A 1 80 ? 17.387 9.502 -19.448 1.00 58.72 80 GLU A O 1
ATOM 624 N N . THR A 1 81 ? 15.376 10.287 -18.832 1.00 68.25 81 THR A N 1
ATOM 625 C CA . THR A 1 81 ? 15.215 9.453 -17.638 1.00 68.25 81 THR A CA 1
ATOM 626 C C . THR A 1 81 ? 13.751 9.022 -17.492 1.00 68.25 81 THR A C 1
ATOM 628 O O . THR A 1 81 ? 12.875 9.894 -17.485 1.00 68.25 81 THR A O 1
ATOM 631 N N . PRO A 1 82 ? 13.443 7.717 -17.358 1.00 71.50 82 PRO A N 1
ATOM 632 C CA . PRO A 1 82 ? 12.080 7.265 -17.103 1.00 71.50 82 PRO A CA 1
ATOM 633 C C . PRO A 1 82 ? 11.612 7.775 -15.740 1.00 71.50 82 PRO A C 1
ATOM 635 O O . PRO A 1 82 ? 12.252 7.496 -14.728 1.00 71.50 82 PRO A O 1
ATOM 638 N N . GLU A 1 83 ? 10.482 8.485 -15.698 1.00 84.88 83 GLU A N 1
ATOM 639 C CA . GLU A 1 83 ? 9.848 8.773 -14.413 1.00 84.88 83 GLU A CA 1
ATOM 640 C C . GLU A 1 83 ? 9.363 7.454 -13.806 1.00 84.88 83 GLU A C 1
ATOM 642 O O . GLU A 1 83 ? 8.648 6.678 -14.456 1.00 84.88 83 GLU A O 1
ATOM 647 N N . LEU A 1 84 ? 9.759 7.203 -12.565 1.00 87.56 84 LEU A N 1
ATOM 648 C CA . LEU A 1 84 ? 9.388 6.006 -11.832 1.00 87.56 84 LEU A CA 1
ATOM 649 C C . LEU A 1 84 ? 8.152 6.290 -10.981 1.00 87.56 84 LEU A C 1
ATOM 651 O O . LEU A 1 84 ? 7.943 7.399 -10.494 1.00 87.56 84 LEU A O 1
ATOM 655 N N . ALA A 1 85 ? 7.314 5.276 -10.829 1.00 89.81 85 ALA A N 1
ATOM 656 C CA . ALA A 1 85 ? 6.153 5.307 -9.960 1.00 89.81 85 ALA A CA 1
ATOM 657 C C . ALA A 1 85 ? 6.077 4.012 -9.154 1.00 89.81 85 ALA A C 1
ATOM 659 O O . ALA A 1 85 ? 6.605 2.976 -9.573 1.00 89.81 85 ALA A O 1
ATOM 660 N N . SER A 1 86 ? 5.408 4.067 -8.004 1.00 93.00 86 SER A N 1
ATOM 661 C CA . SER A 1 86 ? 5.208 2.873 -7.195 1.00 93.00 86 SER A CA 1
ATOM 662 C C . SER A 1 86 ? 4.123 1.948 -7.731 1.00 93.00 86 SER A C 1
ATOM 664 O O . SER A 1 86 ? 3.381 2.235 -8.683 1.00 93.00 86 SER A O 1
ATOM 666 N N . TRP A 1 87 ? 3.988 0.818 -7.046 1.00 94.56 87 TRP A N 1
ATOM 667 C CA . TRP A 1 87 ? 2.886 -0.112 -7.222 1.00 94.56 87 TRP A CA 1
ATOM 668 C C . TRP A 1 87 ? 1.516 0.551 -7.097 1.00 94.56 87 TRP A C 1
ATOM 670 O O . TRP A 1 87 ? 0.597 0.136 -7.800 1.00 94.56 87 TRP A O 1
ATOM 680 N N . THR A 1 88 ? 1.371 1.592 -6.268 1.00 94.94 88 THR A N 1
ATOM 681 C CA . THR A 1 88 ? 0.076 2.250 -6.060 1.00 94.94 88 THR A CA 1
ATOM 682 C C . THR A 1 88 ? -0.410 2.870 -7.374 1.00 94.94 88 THR A C 1
ATOM 684 O O . THR A 1 88 ? -1.503 2.557 -7.837 1.00 94.94 88 THR A O 1
ATOM 687 N N . PHE A 1 89 ? 0.448 3.631 -8.065 1.00 93.62 89 PHE A N 1
ATOM 688 C CA . PHE A 1 89 ? 0.139 4.234 -9.361 1.00 93.62 89 PHE A CA 1
ATOM 689 C C . PHE A 1 89 ? -0.240 3.162 -10.390 1.00 93.62 89 PHE A C 1
ATOM 691 O O . PHE A 1 89 ? -1.170 3.318 -11.181 1.00 93.62 89 PHE A O 1
ATOM 698 N N . SER A 1 90 ? 0.480 2.047 -10.345 1.00 92.56 90 SER A N 1
ATOM 699 C CA . SER A 1 90 ? 0.388 0.949 -11.303 1.00 92.56 90 SER A CA 1
ATOM 700 C C . SER A 1 90 ? -0.937 0.194 -11.214 1.00 92.56 90 SER A C 1
ATOM 702 O O . SER A 1 90 ? -1.480 -0.229 -12.234 1.00 92.56 90 SER A O 1
ATOM 704 N N . ILE A 1 91 ? -1.492 0.066 -10.006 1.00 94.38 91 ILE A N 1
ATOM 705 C CA . ILE A 1 91 ? -2.779 -0.599 -9.789 1.00 94.38 91 ILE A CA 1
ATOM 706 C C . ILE A 1 91 ? -3.985 0.341 -9.932 1.00 94.38 91 ILE A C 1
ATOM 708 O O . ILE A 1 91 ? -5.116 -0.146 -9.914 1.00 94.38 91 ILE A O 1
ATOM 712 N N . LEU A 1 92 ? -3.788 1.660 -10.097 1.00 92.69 92 LEU A N 1
ATOM 713 C CA . LEU A 1 92 ? -4.888 2.634 -10.192 1.00 92.69 92 LEU A CA 1
ATOM 714 C C . LEU A 1 92 ? -5.986 2.253 -11.201 1.00 92.69 92 LEU A C 1
ATOM 716 O O . LEU A 1 92 ? -7.159 2.343 -10.827 1.00 92.69 92 LEU A O 1
ATOM 720 N N . PRO A 1 93 ? -5.670 1.782 -12.429 1.00 91.38 93 PRO A N 1
ATOM 721 C CA . PRO A 1 93 ? -6.692 1.401 -13.412 1.00 91.38 93 PRO A CA 1
ATOM 722 C C . PRO A 1 93 ? -7.549 0.210 -12.977 1.00 91.38 93 PRO A C 1
ATOM 724 O O . PRO A 1 93 ? -8.652 0.010 -13.487 1.00 91.38 93 PRO A O 1
ATOM 727 N N . TYR A 1 94 ? -7.033 -0.596 -12.051 1.00 92.75 94 TYR A N 1
ATOM 728 C CA . TYR A 1 94 ? -7.630 -1.852 -11.618 1.00 92.75 94 TYR A CA 1
ATOM 729 C C . TYR A 1 94 ? -8.480 -1.699 -10.349 1.00 92.75 94 TYR A C 1
ATOM 731 O O . TYR A 1 94 ? -9.226 -2.620 -10.003 1.00 92.75 94 TYR A O 1
ATOM 739 N N . LEU A 1 95 ? -8.440 -0.536 -9.689 1.00 91.31 95 LEU A N 1
ATOM 740 C CA . LEU A 1 95 ? -9.302 -0.214 -8.551 1.00 91.31 95 LEU A CA 1
ATOM 741 C C . LEU A 1 95 ? -10.772 -0.099 -8.999 1.00 91.31 95 LEU A C 1
ATOM 743 O O . LEU A 1 95 ? -11.104 0.648 -9.919 1.00 91.31 95 LEU A O 1
ATOM 747 N N . TYR A 1 96 ? -11.680 -0.821 -8.327 1.00 72.06 96 TYR A N 1
ATOM 748 C CA . TYR A 1 96 ? -13.112 -0.870 -8.682 1.00 72.06 96 TYR A CA 1
ATOM 749 C C . TYR A 1 96 ? -13.847 0.469 -8.559 1.00 72.06 96 TYR A C 1
ATOM 751 O O . TYR A 1 96 ? -14.912 0.650 -9.153 1.00 72.06 96 TYR A O 1
ATOM 759 N N . GLU A 1 97 ? -13.348 1.374 -7.723 1.00 65.25 97 GLU A N 1
ATOM 760 C CA . GLU A 1 97 ? -14.164 2.437 -7.156 1.00 65.25 97 GLU A CA 1
ATOM 761 C C . GLU A 1 97 ? -14.324 3.604 -8.127 1.00 65.25 97 GLU A C 1
ATOM 763 O O . GLU A 1 97 ? -13.686 4.632 -7.977 1.00 65.25 97 GLU A O 1
ATOM 768 N N . ARG A 1 98 ? -15.227 3.469 -9.115 1.00 57.09 98 ARG A N 1
ATOM 769 C CA . ARG A 1 98 ? -15.510 4.526 -10.103 1.00 57.09 98 ARG A CA 1
ATOM 770 C C . ARG A 1 98 ? -16.135 5.808 -9.535 1.00 57.09 98 ARG A C 1
ATOM 772 O O . ARG A 1 98 ? -16.393 6.762 -10.271 1.00 57.09 98 ARG A O 1
ATOM 779 N N . ARG A 1 99 ? -16.443 5.825 -8.241 1.00 53.62 99 ARG A N 1
ATOM 780 C CA . ARG A 1 99 ? -17.255 6.868 -7.625 1.00 53.62 99 ARG A CA 1
ATOM 781 C C . ARG A 1 99 ? -16.357 8.031 -7.216 1.00 53.62 99 ARG A C 1
ATOM 783 O O . ARG A 1 99 ? -15.456 7.860 -6.404 1.00 53.62 99 ARG A O 1
ATOM 790 N N . LYS A 1 100 ? -16.626 9.219 -7.770 1.00 52.91 100 LYS A N 1
ATOM 791 C CA . LYS A 1 100 ? -16.088 10.481 -7.245 1.00 52.91 100 LYS A CA 1
ATOM 792 C C . LYS A 1 100 ? -16.363 10.520 -5.727 1.00 52.91 100 LYS A C 1
ATOM 794 O O . LYS A 1 100 ? -17.505 10.234 -5.345 1.00 52.91 100 LYS A O 1
ATOM 799 N N . PRO A 1 101 ? -15.377 10.829 -4.867 1.00 52.97 101 PRO A N 1
ATOM 800 C CA . PRO A 1 101 ? -15.670 11.129 -3.470 1.00 52.97 101 PRO A CA 1
ATOM 801 C C . PRO A 1 101 ? -16.695 12.271 -3.395 1.00 52.97 101 PRO A C 1
ATOM 803 O O . PRO A 1 101 ? -16.775 13.106 -4.294 1.00 52.97 101 PRO A O 1
ATOM 806 N N . VAL A 1 102 ? -17.516 12.263 -2.343 1.00 51.47 102 VAL A N 1
ATOM 807 C CA . VAL A 1 102 ? -18.635 13.209 -2.163 1.00 51.47 102 VAL A CA 1
ATOM 808 C C . VAL A 1 102 ? -18.145 14.658 -1.993 1.00 51.47 102 VAL A C 1
ATOM 810 O O . VAL A 1 102 ? -18.900 15.586 -2.270 1.00 51.47 102 VAL A O 1
ATOM 813 N N . ASP A 1 103 ? -16.870 14.853 -1.642 1.00 57.00 103 ASP A N 1
ATOM 814 C CA . ASP A 1 103 ? -16.217 16.162 -1.636 1.00 57.00 103 ASP A CA 1
ATOM 815 C C . ASP A 1 103 ? -15.613 16.478 -3.015 1.00 57.00 103 ASP A C 1
ATOM 817 O O . ASP A 1 103 ? -14.618 15.890 -3.448 1.00 57.00 103 ASP A O 1
ATOM 821 N N . ASP A 1 104 ? -16.222 17.448 -3.696 1.00 54.12 104 ASP A N 1
ATOM 822 C CA . ASP A 1 104 ? -16.056 17.765 -5.124 1.00 54.12 104 ASP A CA 1
ATOM 823 C C . ASP A 1 104 ? -14.643 18.237 -5.547 1.00 54.12 104 ASP A C 1
ATOM 825 O O . ASP A 1 104 ? -14.380 18.443 -6.732 1.00 54.12 104 ASP A O 1
ATOM 829 N N . ALA A 1 105 ? -13.716 18.394 -4.595 1.00 59.94 105 ALA A N 1
ATOM 830 C CA . ALA A 1 105 ? -12.360 18.898 -4.822 1.00 59.94 105 ALA A CA 1
ATOM 831 C C . ALA A 1 105 ? -11.303 17.808 -5.078 1.00 59.94 105 ALA A C 1
ATOM 833 O O . ALA A 1 105 ? -10.204 18.127 -5.533 1.00 59.94 105 ALA A O 1
ATOM 834 N N . THR A 1 106 ? -11.592 16.534 -4.792 1.00 58.69 106 THR A N 1
ATOM 835 C CA . THR A 1 106 ? -10.605 15.463 -5.001 1.00 58.69 106 THR A CA 1
ATOM 836 C C . THR A 1 106 ? -10.774 14.872 -6.401 1.00 58.69 106 THR A C 1
ATOM 838 O O . THR A 1 106 ? -11.853 14.346 -6.704 1.00 58.69 106 THR A O 1
ATOM 841 N N . PRO A 1 107 ? -9.751 14.940 -7.278 1.00 63.91 107 PRO A N 1
ATOM 842 C CA . PRO A 1 107 ? -9.843 14.342 -8.595 1.00 63.91 107 PRO A CA 1
ATOM 843 C C . PRO A 1 107 ? -10.068 12.846 -8.443 1.00 63.91 107 PRO A C 1
ATOM 845 O O . PRO A 1 107 ? -9.474 12.162 -7.609 1.00 63.91 107 PRO A O 1
ATOM 848 N N . ALA A 1 108 ? -10.965 12.337 -9.267 1.00 75.25 108 ALA A N 1
ATOM 849 C CA . ALA A 1 108 ? -11.200 10.922 -9.334 1.00 75.25 108 ALA A CA 1
ATOM 850 C C . ALA A 1 108 ? -9.898 10.235 -9.791 1.00 75.25 108 ALA A C 1
ATOM 852 O O . ALA A 1 108 ? -9.346 10.593 -10.821 1.00 75.25 108 ALA A O 1
ATOM 853 N N . TRP A 1 109 ? -9.385 9.269 -9.038 1.00 78.00 109 TRP A N 1
ATOM 854 C CA . TRP A 1 109 ? -8.192 8.473 -9.337 1.00 78.00 109 TRP A CA 1
ATOM 855 C C . TRP A 1 109 ? -8.072 7.991 -10.806 1.00 78.00 109 TRP A C 1
ATOM 857 O O . TRP A 1 109 ? -6.958 7.949 -11.318 1.00 78.00 109 TRP A O 1
ATOM 867 N N . HIS A 1 110 ? -9.171 7.745 -11.540 1.00 77.94 110 HIS A N 1
ATOM 868 C CA . HIS A 1 110 ? -9.102 7.509 -12.998 1.00 77.94 110 HIS A CA 1
ATOM 869 C C . HIS A 1 110 ? -8.563 8.721 -13.775 1.00 77.94 110 HIS A C 1
ATOM 871 O O . HIS A 1 110 ? -7.668 8.570 -14.595 1.00 77.94 110 HIS A O 1
ATOM 877 N N . THR A 1 111 ? -9.024 9.933 -13.454 1.00 85.31 111 THR A N 1
ATOM 878 C CA . THR A 1 111 ? -8.501 11.172 -14.049 1.00 85.31 111 THR A CA 1
ATOM 879 C C . THR A 1 111 ? -7.030 11.382 -13.713 1.00 85.31 111 THR A C 1
ATOM 881 O O . THR A 1 111 ? -6.292 11.888 -14.551 1.00 85.31 111 THR A O 1
ATOM 884 N N . LEU A 1 112 ? -6.573 10.951 -12.527 1.00 88.38 112 LEU A N 1
ATOM 885 C CA . LEU A 1 112 ? -5.150 10.980 -12.182 1.00 88.38 112 LEU A CA 1
ATOM 886 C C . LEU A 1 112 ? -4.351 10.032 -13.082 1.00 88.38 112 LEU A C 1
ATOM 888 O O . LEU A 1 112 ? -3.314 10.429 -13.606 1.00 88.38 112 LEU A O 1
ATOM 892 N N . TYR A 1 113 ? -4.838 8.812 -13.307 1.00 88.75 113 TYR A N 1
ATOM 893 C CA . TYR A 1 113 ? -4.168 7.878 -14.209 1.00 88.75 113 TYR A CA 1
ATOM 894 C C . TYR A 1 113 ? -4.178 8.367 -15.664 1.00 88.75 113 TYR A C 1
ATOM 896 O O . TYR A 1 113 ? -3.152 8.296 -16.330 1.00 88.75 113 TYR A O 1
ATOM 904 N N . ASP A 1 114 ? -5.283 8.932 -16.146 1.00 87.69 114 ASP A N 1
ATOM 905 C CA . ASP A 1 114 ? -5.366 9.462 -17.513 1.00 87.69 114 ASP A CA 1
ATOM 906 C C . ASP A 1 114 ? -4.445 10.680 -17.709 1.00 87.69 114 ASP A C 1
ATOM 908 O O . ASP A 1 114 ? -3.794 10.814 -18.743 1.00 87.69 114 ASP A O 1
ATOM 912 N N . THR A 1 115 ? -4.341 11.542 -16.691 1.00 89.56 115 THR A N 1
ATOM 913 C CA . THR A 1 115 ? -3.529 12.770 -16.738 1.00 89.56 115 THR A CA 1
ATOM 914 C C . THR A 1 115 ? -2.035 12.495 -16.581 1.00 89.56 115 THR A C 1
ATOM 916 O O . THR A 1 115 ? -1.225 13.163 -17.215 1.00 89.56 115 THR A O 1
ATOM 919 N N . PHE A 1 116 ? -1.652 11.540 -15.728 1.00 89.44 116 PHE A N 1
ATOM 920 C CA . PHE A 1 116 ? -0.253 11.303 -15.342 1.00 89.44 116 PHE A CA 1
ATOM 921 C C . PHE A 1 116 ? 0.303 9.948 -15.802 1.00 89.44 116 PHE A C 1
ATOM 923 O O . PHE A 1 116 ? 1.466 9.650 -15.537 1.00 89.44 116 PHE A O 1
ATOM 930 N N . GLY A 1 117 ? -0.511 9.108 -16.442 1.00 87.69 117 GLY A N 1
ATOM 931 C CA . GLY A 1 117 ? -0.148 7.756 -16.870 1.00 87.69 117 GLY A CA 1
ATOM 932 C C . GLY A 1 117 ? 0.428 7.692 -18.284 1.00 87.69 117 GLY A C 1
ATOM 933 O O . GLY A 1 117 ? 0.855 8.704 -18.833 1.00 87.69 117 GLY A O 1
ATOM 934 N N . PRO A 1 118 ? 0.438 6.510 -18.922 1.00 84.44 118 PRO A N 1
ATOM 935 C CA . PRO A 1 118 ? 1.079 6.292 -20.224 1.00 84.44 118 PRO A CA 1
ATOM 936 C C . PRO A 1 118 ? 0.647 7.249 -21.346 1.00 84.44 118 PRO A C 1
ATOM 938 O O . PRO A 1 118 ? 1.420 7.488 -22.269 1.00 84.44 118 PRO A O 1
ATOM 941 N N . GLN A 1 119 ? -0.573 7.788 -21.265 1.00 84.62 119 GLN A N 1
ATOM 942 C CA . GLN A 1 119 ? -1.159 8.701 -22.254 1.00 84.62 119 GLN A CA 1
ATOM 943 C C . GLN A 1 119 ? -1.007 10.189 -21.887 1.00 84.62 119 GLN A C 1
ATOM 945 O O . GLN A 1 119 ? -1.528 11.049 -22.594 1.00 84.62 119 GLN A O 1
ATOM 950 N N . ALA A 1 120 ? -0.289 10.500 -20.805 1.00 85.75 120 ALA A N 1
ATOM 951 C CA . ALA A 1 120 ? -0.040 11.864 -20.361 1.00 85.75 120 ALA A CA 1
ATOM 952 C C . ALA A 1 120 ? 0.719 12.687 -21.414 1.00 85.75 120 ALA A C 1
ATOM 954 O O . ALA A 1 120 ? 1.631 12.187 -22.094 1.00 85.75 120 ALA A O 1
ATOM 955 N N . ASP A 1 121 ? 0.390 13.978 -21.493 1.00 85.50 121 ASP A N 1
ATOM 956 C CA . ASP A 1 121 ? 1.153 14.934 -22.292 1.00 85.50 121 ASP A CA 1
ATOM 957 C C . ASP A 1 121 ? 2.573 15.147 -21.728 1.00 85.50 121 ASP A C 1
ATOM 959 O O . ASP A 1 121 ? 2.892 14.801 -20.587 1.00 85.50 121 ASP A O 1
ATOM 963 N N . ALA A 1 122 ? 3.453 15.742 -22.534 1.00 81.69 122 ALA A N 1
ATOM 964 C CA . ALA A 1 122 ? 4.849 15.950 -22.153 1.00 81.69 122 ALA A CA 1
ATOM 965 C C . ALA A 1 122 ? 5.033 16.820 -20.890 1.00 81.69 122 ALA A C 1
ATOM 967 O O . ALA A 1 122 ? 6.057 16.690 -20.217 1.00 81.69 122 ALA A O 1
ATOM 968 N N . ALA A 1 123 ? 4.070 17.689 -20.556 1.00 84.88 123 ALA A N 1
ATOM 969 C CA . ALA A 1 123 ? 4.139 18.535 -19.369 1.00 84.88 123 ALA A CA 1
ATOM 970 C C . ALA A 1 123 ? 3.847 17.722 -18.100 1.00 84.88 123 ALA A C 1
ATOM 972 O O . ALA A 1 123 ? 4.611 17.786 -17.135 1.00 84.88 123 ALA A O 1
ATOM 973 N N . HIS A 1 124 ? 2.803 16.895 -18.123 1.00 85.38 124 HIS A N 1
ATOM 974 C CA . HIS A 1 124 ? 2.412 16.042 -17.002 1.00 85.38 124 HIS A CA 1
ATOM 975 C C . HIS A 1 124 ? 3.370 14.861 -16.805 1.00 85.38 124 HIS A C 1
ATOM 977 O O . HIS A 1 124 ? 3.527 14.377 -15.681 1.00 85.38 124 HIS A O 1
ATOM 983 N N . ARG A 1 125 ? 4.106 14.451 -17.851 1.00 81.44 125 ARG A N 1
ATOM 984 C CA . ARG A 1 125 ? 5.122 13.387 -17.762 1.00 81.44 125 ARG A CA 1
ATOM 985 C C . ARG A 1 125 ? 6.268 13.661 -16.786 1.00 81.44 125 ARG A C 1
ATOM 987 O O . ARG A 1 125 ? 6.917 12.713 -16.357 1.00 81.44 125 ARG A O 1
ATOM 994 N N . LYS A 1 126 ? 6.508 14.924 -16.429 1.00 81.50 126 LYS A N 1
ATOM 995 C CA . LYS A 1 126 ? 7.555 15.346 -15.477 1.00 81.50 126 LYS A CA 1
ATOM 996 C C . LYS A 1 126 ? 6.997 15.790 -14.124 1.00 81.50 126 LYS A C 1
ATOM 998 O O . LYS A 1 126 ? 7.728 16.301 -13.284 1.00 81.50 126 LYS A O 1
ATOM 1003 N N . MET A 1 127 ? 5.684 15.674 -13.934 1.00 86.50 127 MET A N 1
ATOM 1004 C CA . MET A 1 127 ? 5.012 16.097 -12.712 1.00 86.50 127 MET A CA 1
ATOM 1005 C C . MET A 1 127 ? 4.618 14.876 -11.890 1.00 86.50 127 MET A C 1
ATOM 1007 O O . MET A 1 127 ? 4.049 13.918 -12.425 1.00 86.50 127 MET A O 1
ATOM 1011 N N . LYS A 1 128 ? 4.874 14.924 -10.579 1.00 86.69 128 LYS A N 1
ATOM 1012 C CA . LYS A 1 128 ? 4.292 13.968 -9.636 1.00 86.69 128 LYS A CA 1
ATOM 1013 C C . LYS A 1 128 ? 2.799 14.285 -9.467 1.00 86.69 128 LYS A C 1
ATOM 1015 O O . LYS A 1 128 ? 2.454 15.459 -9.281 1.00 86.69 128 LYS A O 1
ATOM 1020 N N . PRO A 1 129 ? 1.907 13.285 -9.575 1.00 88.25 129 PRO A N 1
ATOM 1021 C CA . PRO A 1 129 ? 0.482 13.499 -9.361 1.00 88.25 129 PRO A CA 1
ATOM 1022 C C . PRO A 1 129 ? 0.254 14.007 -7.937 1.00 88.25 129 PRO A C 1
ATOM 1024 O O . PRO A 1 129 ? 0.956 13.612 -7.020 1.00 88.25 129 PRO A O 1
ATOM 1027 N N . ARG A 1 130 ? -0.724 14.887 -7.733 1.00 87.62 130 ARG A N 1
ATOM 1028 C CA . ARG A 1 130 ? -1.086 15.382 -6.398 1.00 87.62 130 ARG A CA 1
ATOM 1029 C C . ARG A 1 130 ? -2.528 15.011 -6.113 1.00 87.62 130 ARG A C 1
ATOM 1031 O O . ARG A 1 130 ? -3.359 15.033 -7.018 1.00 87.62 130 ARG A O 1
ATOM 1038 N N . GLY A 1 131 ? -2.829 14.717 -4.856 1.00 86.31 131 GLY A N 1
ATOM 1039 C CA . GLY A 1 131 ? -4.190 14.441 -4.422 1.00 86.31 131 GLY A CA 1
ATOM 1040 C C . GLY A 1 131 ? -4.283 13.217 -3.530 1.00 86.31 131 GLY A C 1
ATOM 1041 O O . GLY A 1 131 ? -3.474 12.292 -3.594 1.00 86.31 131 GLY A O 1
ATOM 1042 N N . ARG A 1 132 ? -5.315 13.227 -2.693 1.00 88.38 132 ARG A N 1
ATOM 1043 C CA . ARG A 1 132 ? -5.620 12.141 -1.771 1.00 88.38 132 ARG A CA 1
ATOM 1044 C C . ARG A 1 132 ? -6.443 11.077 -2.479 1.00 88.38 132 ARG A C 1
ATOM 1046 O O . ARG A 1 132 ? -7.401 11.395 -3.175 1.00 88.38 132 ARG A O 1
ATOM 1053 N N . ILE A 1 133 ? -6.105 9.815 -2.259 1.00 89.81 133 ILE A N 1
ATOM 1054 C CA . ILE A 1 133 ? -6.874 8.685 -2.772 1.00 89.81 133 ILE A CA 1
ATOM 1055 C C . ILE A 1 133 ? -7.426 7.942 -1.563 1.00 89.81 133 ILE A C 1
ATOM 1057 O O . ILE A 1 133 ? -6.672 7.326 -0.821 1.00 89.81 133 ILE A O 1
ATOM 1061 N N . GLY A 1 134 ? -8.744 8.016 -1.353 1.00 89.44 134 GLY A N 1
ATOM 1062 C CA . GLY A 1 134 ? -9.382 7.519 -0.127 1.00 89.44 134 GLY A CA 1
ATOM 1063 C C . GLY A 1 134 ? -9.067 6.055 0.191 1.00 89.44 134 GLY A C 1
ATOM 1064 O O . GLY A 1 134 ? -8.835 5.729 1.348 1.00 89.44 134 GLY A O 1
ATOM 1065 N N . ILE A 1 135 ? -8.968 5.196 -0.830 1.00 91.62 135 ILE A N 1
ATOM 1066 C CA . ILE A 1 135 ? -8.624 3.777 -0.656 1.00 91.62 135 ILE A CA 1
ATOM 1067 C C . ILE A 1 135 ? -7.191 3.551 -0.146 1.00 91.62 135 ILE A C 1
ATOM 1069 O O . ILE A 1 135 ? -6.918 2.506 0.428 1.00 91.62 135 ILE A O 1
ATOM 1073 N N . TYR A 1 136 ? -6.284 4.518 -0.306 1.00 93.38 136 TYR A N 1
ATOM 1074 C CA . TYR A 1 136 ? -4.919 4.445 0.226 1.00 93.38 136 TYR A CA 1
ATOM 1075 C C . TYR A 1 136 ? -4.780 4.996 1.640 1.00 93.38 136 TYR A C 1
ATOM 1077 O O . TYR A 1 136 ? -3.699 4.899 2.212 1.00 93.38 136 TYR A O 1
ATOM 1085 N N . LEU A 1 137 ? -5.860 5.525 2.216 1.00 92.12 137 LEU A N 1
ATOM 1086 C CA . LEU A 1 137 ? -5.862 6.096 3.555 1.00 92.12 137 LEU A CA 1
ATOM 1087 C C . LEU A 1 137 ? -6.565 5.158 4.529 1.00 92.12 137 LEU A C 1
ATOM 1089 O O . LEU A 1 137 ? -7.687 4.708 4.285 1.00 92.12 137 LEU A O 1
ATOM 1093 N N . CYS A 1 138 ? -5.927 4.900 5.664 1.00 91.06 138 CYS A N 1
ATOM 1094 C CA . CYS A 1 138 ? -6.560 4.232 6.790 1.00 91.06 138 CYS A CA 1
ATOM 1095 C C . CYS A 1 138 ? -7.090 5.288 7.774 1.00 91.06 138 CYS A C 1
ATOM 1097 O O . CYS A 1 138 ? -6.311 6.100 8.264 1.00 91.06 138 CYS A O 1
ATOM 1099 N N . PRO A 1 139 ? -8.386 5.294 8.145 1.00 90.31 139 PRO A N 1
ATOM 1100 C CA . PRO A 1 139 ? -8.905 6.235 9.146 1.00 90.31 139 PRO A CA 1
ATOM 1101 C C . PRO A 1 139 ? -8.264 6.150 10.542 1.00 90.31 139 PRO A C 1
ATOM 1103 O O . PRO A 1 139 ? -8.492 7.035 11.369 1.00 90.31 139 PRO A O 1
ATOM 1106 N N . SER A 1 140 ? -7.533 5.072 10.839 1.00 86.44 140 SER A N 1
ATOM 1107 C CA . SER A 1 140 ? -6.752 4.926 12.076 1.00 86.44 140 SER A CA 1
ATOM 1108 C C . SER A 1 140 ? -5.359 5.547 11.981 1.00 86.44 140 SER A C 1
ATOM 1110 O O . SER A 1 140 ? -4.721 5.735 13.015 1.00 86.44 140 SER A O 1
ATOM 1112 N N . ASP A 1 141 ? -4.892 5.858 10.773 1.00 85.25 141 ASP A N 1
ATOM 1113 C CA . ASP A 1 141 ? -3.599 6.483 10.548 1.00 85.25 141 ASP A CA 1
ATOM 1114 C C . ASP A 1 141 ? -3.663 7.963 10.926 1.00 85.25 141 ASP A C 1
ATOM 1116 O O . ASP A 1 141 ? -4.446 8.739 10.372 1.00 85.25 141 ASP A O 1
ATOM 1120 N N . THR A 1 142 ? -2.855 8.341 11.911 1.00 80.00 142 THR A N 1
ATOM 1121 C CA . THR A 1 142 ? -2.776 9.708 12.424 1.00 80.00 142 THR A CA 1
ATOM 1122 C C . THR A 1 142 ? -1.855 10.599 11.598 1.00 80.00 142 THR A C 1
ATOM 1124 O O . THR A 1 142 ? -1.866 11.808 11.807 1.00 80.00 142 THR A O 1
ATOM 1127 N N . ASN A 1 143 ? -1.060 10.030 10.690 1.00 75.75 143 ASN A N 1
ATOM 1128 C CA . ASN A 1 143 ? -0.015 10.730 9.957 1.00 75.75 143 ASN A CA 1
ATOM 1129 C C . ASN A 1 143 ? -0.396 10.915 8.479 1.00 75.75 143 ASN A C 1
ATOM 1131 O O . ASN A 1 143 ? 0.172 10.308 7.580 1.00 75.75 143 ASN A O 1
ATOM 1135 N N . GLN A 1 144 ? -1.393 11.767 8.227 1.00 80.31 144 GLN A N 1
ATOM 1136 C CA . GLN A 1 144 ? -1.918 12.015 6.876 1.00 80.31 144 GLN A CA 1
ATOM 1137 C C . GLN A 1 144 ? -1.568 13.413 6.347 1.00 80.31 144 GLN A C 1
ATOM 1139 O O . GLN A 1 144 ? -2.254 13.925 5.464 1.00 80.31 144 GLN A O 1
ATOM 1144 N N . ASP A 1 145 ? -0.532 14.063 6.875 1.00 78.81 145 ASP A N 1
ATOM 1145 C CA . ASP A 1 145 ? -0.209 15.460 6.540 1.00 78.81 145 ASP A CA 1
ATOM 1146 C C . ASP A 1 145 ? 0.444 15.626 5.152 1.00 78.81 145 ASP A C 1
ATOM 1148 O O . ASP A 1 145 ? 0.624 16.748 4.673 1.00 78.81 145 ASP A O 1
ATOM 1152 N N . GLY A 1 146 ? 0.740 14.511 4.473 1.00 80.06 146 GLY A N 1
ATOM 1153 C CA . GLY A 1 146 ? 1.252 14.470 3.105 1.00 80.06 146 GLY A CA 1
ATOM 1154 C C . GLY A 1 146 ? 0.295 15.046 2.054 1.00 80.06 146 GLY A C 1
ATOM 1155 O O . GLY A 1 146 ? -0.926 15.149 2.238 1.00 80.06 146 GLY A O 1
ATOM 1156 N N . VAL A 1 147 ? 0.863 15.414 0.903 1.00 87.00 147 VAL A N 1
ATOM 1157 C CA . VAL A 1 147 ? 0.108 15.917 -0.260 1.00 87.00 147 VAL A CA 1
ATOM 1158 C C . VAL A 1 147 ? -0.700 14.790 -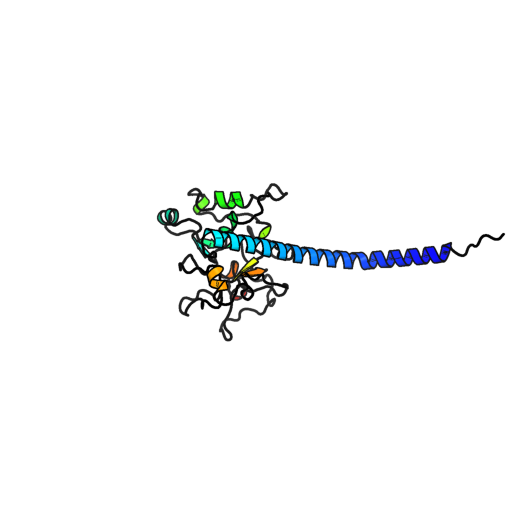0.907 1.00 87.00 147 VAL A C 1
ATOM 1160 O O . VAL A 1 147 ? -1.769 15.027 -1.482 1.00 87.00 147 VAL A O 1
ATOM 1163 N N . ALA A 1 148 ? -0.187 13.571 -0.814 1.00 90.06 148 ALA A N 1
ATOM 1164 C CA . ALA A 1 148 ? -0.706 12.377 -1.442 1.00 90.06 148 ALA A CA 1
ATOM 1165 C C . ALA A 1 148 ? -0.465 11.174 -0.509 1.00 90.06 148 ALA A C 1
ATOM 1167 O O . ALA A 1 148 ? 0.138 10.201 -0.944 1.00 90.06 148 ALA A O 1
ATOM 1168 N N . PRO A 1 149 ? -0.934 11.209 0.753 1.00 91.69 149 PRO A N 1
ATOM 1169 C CA . PRO A 1 149 ? -0.483 10.276 1.774 1.00 91.69 149 PRO A CA 1
ATOM 1170 C C . PRO A 1 149 ? -0.869 8.834 1.439 1.00 91.69 149 PRO A C 1
ATOM 1172 O O . PRO A 1 149 ? -1.893 8.573 0.794 1.00 91.69 149 PRO A O 1
ATOM 1175 N N . LEU A 1 150 ? -0.043 7.907 1.908 1.00 92.56 150 LEU A N 1
ATOM 1176 C CA . LEU A 1 150 ? -0.222 6.469 1.803 1.00 92.56 150 LEU A CA 1
ATOM 1177 C C . LEU A 1 150 ? -0.211 5.876 3.213 1.00 92.56 150 LEU A C 1
ATOM 1179 O O . LEU A 1 150 ? 0.694 6.159 3.980 1.00 92.56 150 LEU A O 1
ATOM 1183 N N . SER A 1 151 ? -1.185 5.029 3.544 1.00 92.69 151 SER A N 1
ATOM 1184 C CA . SER A 1 151 ? -1.226 4.305 4.828 1.00 92.69 151 SER A CA 1
ATOM 1185 C C . SER A 1 151 ? -0.871 2.822 4.694 1.00 92.69 151 SER A C 1
ATOM 1187 O O . SER A 1 151 ? -0.798 2.105 5.692 1.00 92.69 151 SER A O 1
ATOM 1189 N N . PHE A 1 152 ? -0.698 2.323 3.466 1.00 93.00 152 PHE A N 1
ATOM 1190 C CA . PHE A 1 152 ? -0.488 0.904 3.176 1.00 93.00 152 PHE A CA 1
ATOM 1191 C C . PHE A 1 152 ? 0.802 0.698 2.398 1.00 93.00 152 PHE A C 1
ATOM 1193 O O . PHE A 1 152 ? 1.076 1.417 1.447 1.00 9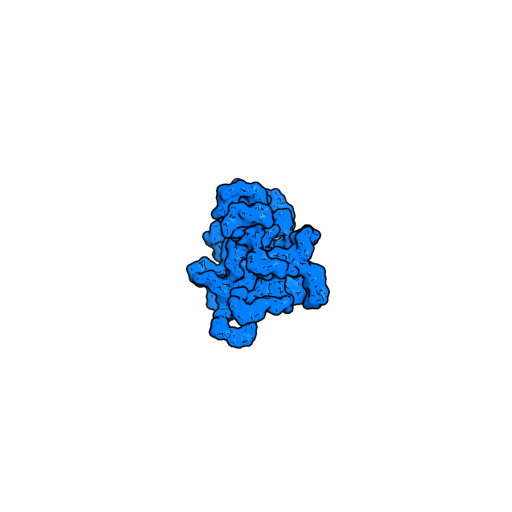3.00 152 PHE A O 1
ATOM 1200 N N . VAL A 1 153 ? 1.562 -0.328 2.753 1.00 92.88 153 VAL A N 1
ATOM 1201 C CA . VAL A 1 153 ? 2.822 -0.683 2.102 1.00 92.88 153 VAL A CA 1
ATOM 1202 C C . VAL A 1 153 ? 2.805 -2.136 1.672 1.00 92.88 153 VAL A C 1
ATOM 1204 O O . VAL A 1 153 ? 2.186 -2.991 2.314 1.00 92.88 153 VAL A O 1
ATOM 1207 N N . ALA A 1 154 ? 3.496 -2.412 0.575 1.00 92.50 154 ALA A N 1
ATOM 1208 C CA . ALA A 1 154 ? 3.574 -3.742 -0.004 1.00 92.50 154 ALA A CA 1
ATOM 1209 C C . ALA A 1 154 ? 4.894 -4.442 0.350 1.00 92.50 154 ALA A C 1
ATOM 1211 O O . ALA A 1 154 ? 5.880 -3.803 0.710 1.00 92.50 154 ALA A O 1
ATOM 1212 N N . ASN A 1 155 ? 4.924 -5.766 0.260 1.00 89.94 155 ASN A N 1
ATOM 1213 C CA . ASN A 1 155 ? 6.114 -6.558 0.556 1.00 89.94 155 ASN A CA 1
ATOM 1214 C C . ASN A 1 155 ? 7.173 -6.480 -0.558 1.00 89.94 155 ASN A C 1
ATOM 1216 O O . ASN A 1 155 ? 7.007 -7.118 -1.602 1.00 89.94 155 ASN A O 1
ATOM 1220 N N . ALA A 1 156 ? 8.272 -5.762 -0.300 1.00 85.44 156 ALA A N 1
ATOM 1221 C CA . ALA A 1 156 ? 9.397 -5.600 -1.228 1.00 85.44 156 ALA A CA 1
ATOM 1222 C C . ALA A 1 156 ? 10.679 -6.346 -0.812 1.00 85.44 156 ALA A C 1
ATOM 1224 O O . ALA A 1 156 ? 11.745 -6.036 -1.309 1.00 85.44 156 ALA A O 1
ATOM 1225 N N . ALA A 1 157 ? 10.599 -7.372 0.044 1.00 77.56 157 ALA A N 1
ATOM 1226 C CA . ALA A 1 157 ? 11.768 -8.173 0.439 1.00 77.56 157 ALA A CA 1
ATOM 1227 C C . ALA A 1 157 ? 12.817 -7.370 1.241 1.00 77.56 157 ALA A C 1
ATOM 1229 O O . ALA A 1 157 ? 12.490 -6.782 2.271 1.00 77.56 157 ALA A O 1
ATOM 1230 N N . MET A 1 158 ? 14.096 -7.470 0.869 1.00 71.19 158 MET A N 1
ATOM 1231 C CA . MET A 1 158 ? 15.205 -6.815 1.554 1.00 71.19 158 MET A CA 1
ATOM 1232 C C . MET A 1 158 ? 15.555 -5.528 0.810 1.00 71.19 158 MET A C 1
ATOM 1234 O O . MET A 1 158 ? 15.432 -5.507 -0.402 1.00 71.19 158 MET A O 1
ATOM 1238 N N . PRO A 1 159 ? 16.092 -4.505 1.497 1.00 67.56 159 PRO A N 1
ATOM 1239 C CA . PRO A 1 159 ? 16.507 -3.290 0.815 1.00 67.56 159 PRO A CA 1
ATOM 1240 C C . PRO A 1 159 ? 17.483 -3.594 -0.328 1.00 67.56 159 PRO A C 1
ATOM 1242 O O . PRO A 1 159 ? 18.430 -4.379 -0.148 1.00 67.56 159 PRO A O 1
ATOM 1245 N N . ASP A 1 160 ? 17.285 -2.933 -1.465 1.00 63.38 160 ASP A N 1
ATOM 1246 C CA . ASP A 1 160 ? 18.137 -3.062 -2.646 1.00 63.38 160 ASP A CA 1
ATOM 1247 C C . ASP A 1 160 ? 19.563 -2.538 -2.357 1.00 63.38 160 ASP A C 1
ATOM 1249 O O . ASP A 1 160 ? 19.894 -1.362 -2.524 1.00 63.38 160 ASP A O 1
ATOM 1253 N N . ASN A 1 161 ? 20.453 -3.427 -1.901 1.00 55.78 161 ASN A N 1
ATOM 1254 C CA . ASN A 1 161 ? 21.847 -3.105 -1.581 1.00 55.78 161 ASN A CA 1
ATOM 1255 C C . ASN A 1 161 ? 22.771 -3.479 -2.749 1.00 55.78 161 ASN A C 1
ATOM 1257 O O . ASN A 1 161 ? 22.782 -4.622 -3.204 1.00 55.78 161 ASN A O 1
ATOM 1261 N N . SER A 1 162 ? 23.657 -2.568 -3.155 1.00 49.38 162 SER A N 1
ATOM 1262 C CA . SER A 1 162 ? 24.581 -2.676 -4.302 1.00 49.38 162 SER A CA 1
ATOM 1263 C C . SER A 1 162 ? 25.679 -3.764 -4.238 1.00 49.38 162 SER A C 1
ATOM 1265 O O . SER A 1 162 ? 26.646 -3.697 -4.996 1.00 49.38 162 SER A O 1
ATOM 1267 N N . GLY A 1 163 ? 25.572 -4.784 -3.378 1.00 51.00 163 GLY A N 1
ATOM 1268 C CA . GLY A 1 163 ? 26.635 -5.792 -3.235 1.00 51.00 163 GLY A CA 1
ATOM 1269 C C . GLY A 1 163 ? 26.307 -7.097 -2.506 1.00 51.00 163 GLY A C 1
ATOM 1270 O O . GLY A 1 163 ? 27.152 -7.987 -2.482 1.00 51.00 163 GLY A O 1
ATOM 1271 N N . ALA A 1 164 ? 25.112 -7.260 -1.937 1.00 47.97 164 ALA A N 1
ATOM 1272 C CA . ALA A 1 164 ? 24.636 -8.561 -1.459 1.00 47.97 164 ALA A CA 1
ATOM 1273 C C . ALA A 1 164 ? 23.577 -9.055 -2.442 1.00 47.97 164 ALA A C 1
ATOM 1275 O O . ALA A 1 164 ? 22.817 -8.231 -2.933 1.00 47.97 164 ALA A O 1
ATOM 1276 N N . VAL A 1 165 ? 23.559 -10.356 -2.757 1.00 47.06 165 VAL A N 1
ATOM 1277 C CA . VAL A 1 165 ? 22.595 -10.964 -3.695 1.00 47.06 165 VAL A CA 1
ATOM 1278 C C . VAL A 1 165 ? 21.186 -10.468 -3.336 1.00 47.06 165 VAL A C 1
ATOM 1280 O O . VAL A 1 165 ? 20.692 -10.848 -2.271 1.00 47.06 165 VAL A O 1
ATOM 1283 N N . PRO A 1 166 ? 20.588 -9.571 -4.147 1.00 49.75 166 PRO A N 1
ATOM 1284 C CA . PRO A 1 166 ? 19.365 -8.886 -3.752 1.00 49.75 166 PRO A CA 1
ATOM 1285 C C . PRO A 1 166 ? 18.229 -9.877 -3.805 1.00 49.75 166 PRO A C 1
ATOM 1287 O O . PRO A 1 166 ? 18.234 -10.753 -4.673 1.00 49.75 166 PRO A O 1
ATOM 1290 N N . ASP A 1 167 ? 17.309 -9.735 -2.863 1.00 49.88 167 ASP A N 1
ATOM 1291 C CA . ASP A 1 167 ? 16.017 -10.396 -2.882 1.00 49.88 167 ASP A CA 1
ATOM 1292 C C . ASP A 1 167 ? 16.103 -11.871 -3.223 1.00 49.88 167 ASP A C 1
ATOM 1294 O O . ASP A 1 167 ? 15.828 -12.320 -4.342 1.00 49.88 167 ASP A O 1
ATOM 1298 N N . TYR A 1 168 ? 16.455 -12.679 -2.220 1.00 49.91 168 TYR A N 1
ATOM 1299 C CA . TYR A 1 168 ? 16.080 -14.075 -2.327 1.00 49.91 168 TYR A CA 1
ATOM 1300 C C . TYR A 1 168 ? 14.591 -14.112 -2.637 1.00 49.91 168 TYR A C 1
ATOM 1302 O O . TYR A 1 168 ? 13.773 -13.549 -1.910 1.00 49.91 168 TYR A O 1
ATOM 1310 N N . ARG A 1 169 ? 14.282 -14.809 -3.730 1.00 47.56 169 ARG A N 1
ATOM 1311 C CA . ARG A 1 169 ? 12.937 -15.104 -4.216 1.00 47.56 169 ARG A CA 1
ATOM 1312 C C . ARG A 1 169 ? 11.951 -15.510 -3.107 1.00 47.56 169 ARG A C 1
ATOM 1314 O O . ARG A 1 169 ? 10.755 -15.352 -3.281 1.00 47.56 169 ARG A O 1
ATOM 1321 N N . ALA A 1 170 ? 12.465 -15.999 -1.983 1.00 52.03 170 ALA A N 1
ATOM 1322 C CA . ALA A 1 170 ? 11.716 -16.385 -0.800 1.00 52.03 170 ALA A CA 1
ATOM 1323 C C . ALA A 1 170 ? 11.082 -15.229 0.010 1.00 52.03 170 ALA A C 1
ATOM 1325 O O . ALA A 1 170 ? 10.206 -15.505 0.817 1.00 52.03 170 ALA A O 1
ATOM 1326 N N . ASN A 1 171 ? 11.500 -13.960 -0.135 1.00 66.19 171 ASN A N 1
ATOM 1327 C CA . ASN A 1 171 ? 11.199 -12.956 0.907 1.00 66.19 171 ASN A CA 1
ATOM 1328 C C . ASN A 1 171 ? 10.307 -11.780 0.488 1.00 66.19 171 ASN A C 1
ATOM 1330 O O . ASN A 1 171 ? 9.710 -11.152 1.360 1.00 66.19 171 ASN A O 1
ATOM 1334 N N . GLY A 1 172 ? 10.164 -11.473 -0.800 1.00 74.00 172 GLY A N 1
ATOM 1335 C CA . GLY A 1 172 ? 9.246 -10.408 -1.205 1.00 74.00 172 GLY A CA 1
ATOM 1336 C C . GLY A 1 172 ? 8.736 -10.517 -2.620 1.00 74.00 172 GLY A C 1
ATOM 1337 O O . GLY A 1 172 ? 9.202 -11.317 -3.432 1.00 74.00 172 GLY A O 1
ATOM 1338 N N . LEU A 1 173 ? 7.687 -9.739 -2.848 1.00 84.44 173 LEU A N 1
ATOM 1339 C CA . LEU A 1 173 ? 6.765 -9.912 -3.959 1.00 84.44 173 LEU A CA 1
ATOM 1340 C C . LEU A 1 173 ? 6.939 -8.819 -5.002 1.00 84.44 173 LEU A C 1
ATOM 1342 O O . LEU A 1 173 ? 6.917 -9.090 -6.202 1.00 84.44 173 LEU A O 1
ATOM 1346 N N . LEU A 1 174 ? 7.120 -7.588 -4.540 1.00 90.00 174 LEU A N 1
ATOM 1347 C CA . LEU A 1 174 ? 7.241 -6.421 -5.387 1.00 90.00 174 LEU A CA 1
ATOM 1348 C C . LEU A 1 174 ? 8.715 -6.062 -5.517 1.00 90.00 174 LEU A C 1
ATOM 1350 O O . LEU A 1 174 ? 9.269 -5.445 -4.622 1.00 90.00 174 LEU A O 1
ATOM 1354 N N . MET A 1 175 ? 9.329 -6.451 -6.630 1.00 85.94 175 MET A N 1
ATOM 1355 C CA . MET A 1 175 ? 10.737 -6.166 -6.936 1.00 85.94 175 MET A CA 1
ATOM 1356 C C . MET A 1 175 ? 10.893 -4.811 -7.644 1.00 85.94 175 MET A C 1
ATOM 1358 O O . MET A 1 175 ? 9.926 -4.292 -8.211 1.00 85.94 175 MET A O 1
ATOM 1362 N N . ASP A 1 176 ? 12.105 -4.250 -7.673 1.00 85.88 176 ASP A N 1
ATOM 1363 C CA . ASP A 1 176 ? 12.395 -3.045 -8.459 1.00 85.88 176 ASP A CA 1
ATOM 1364 C C . ASP A 1 176 ? 12.357 -3.331 -9.964 1.00 85.88 176 ASP A C 1
ATOM 1366 O O . ASP A 1 176 ? 13.321 -3.837 -10.542 1.00 85.88 176 ASP A O 1
ATOM 1370 N N . ARG A 1 177 ? 11.272 -2.920 -10.624 1.00 83.94 177 ARG A N 1
ATOM 1371 C CA . ARG A 1 177 ? 11.107 -3.006 -12.081 1.00 83.94 177 ARG A CA 1
ATOM 1372 C C . ARG A 1 177 ? 11.726 -1.830 -12.834 1.00 83.94 177 ARG A C 1
ATOM 1374 O O . ARG A 1 177 ? 11.730 -1.845 -14.064 1.00 83.94 177 ARG A O 1
ATOM 1381 N N . GLY A 1 178 ? 12.244 -0.824 -12.128 1.00 74.56 178 GLY A N 1
ATOM 1382 C CA . GLY A 1 178 ? 13.015 0.280 -12.698 1.00 74.56 178 GLY A CA 1
ATOM 1383 C C . GLY A 1 178 ? 14.435 -0.138 -13.086 1.00 74.56 178 GLY A C 1
ATOM 1384 O O . GLY A 1 178 ? 14.880 0.188 -14.184 1.00 74.56 178 GLY A O 1
ATOM 1385 N N . ALA A 1 179 ? 15.131 -0.894 -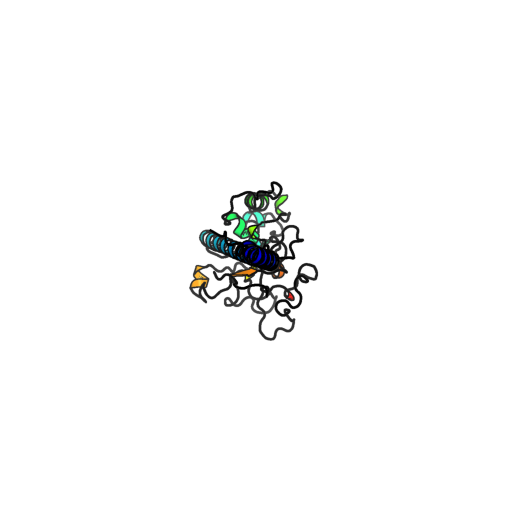12.227 1.00 65.56 179 ALA A N 1
ATOM 1386 C CA . ALA A 1 179 ? 16.480 -1.394 -12.512 1.00 65.56 179 ALA A CA 1
ATOM 1387 C C . ALA A 1 179 ? 16.519 -2.852 -13.002 1.00 65.56 179 ALA A C 1
ATOM 1389 O O . ALA A 1 179 ? 17.474 -3.243 -13.679 1.00 65.56 179 ALA A O 1
ATOM 1390 N N . ARG A 1 180 ? 15.523 -3.684 -12.660 1.00 62.81 180 ARG A N 1
ATOM 1391 C CA . ARG A 1 180 ? 15.519 -5.124 -12.966 1.00 62.81 180 ARG A CA 1
ATOM 1392 C C . ARG A 1 180 ? 14.151 -5.592 -13.443 1.00 62.81 180 ARG A C 1
ATOM 1394 O O . ARG A 1 180 ? 13.165 -5.473 -12.746 1.00 62.81 180 ARG A O 1
ATOM 1401 N N . MET A 1 181 ? 14.062 -6.256 -14.591 1.00 62.25 181 MET A N 1
ATOM 1402 C CA . MET A 1 181 ? 12.767 -6.765 -15.084 1.00 62.25 181 MET A CA 1
ATOM 1403 C C . MET A 1 181 ? 12.280 -8.051 -14.384 1.00 62.25 181 MET A C 1
ATOM 1405 O O . MET A 1 181 ? 11.552 -8.843 -14.979 1.00 62.25 181 MET A O 1
ATOM 1409 N N . LEU A 1 182 ? 12.692 -8.302 -13.138 1.00 71.94 182 LEU A N 1
ATOM 1410 C CA . LEU A 1 182 ? 12.188 -9.443 -12.379 1.00 71.94 182 LEU A CA 1
ATOM 1411 C C . LEU A 1 182 ? 10.798 -9.105 -11.844 1.00 71.94 182 LEU A C 1
ATOM 1413 O O . LEU A 1 182 ? 10.581 -8.053 -11.252 1.00 71.94 182 LEU A O 1
ATOM 1417 N N . SER A 1 183 ? 9.849 -10.006 -12.069 1.00 80.00 183 SER A N 1
ATOM 1418 C CA . SER A 1 183 ? 8.499 -9.884 -11.533 1.00 80.00 183 SER A CA 1
ATOM 1419 C C . SER A 1 183 ? 7.948 -11.264 -11.218 1.00 80.00 183 SER A C 1
ATOM 1421 O O . SER A 1 183 ? 8.332 -12.250 -11.850 1.00 80.00 183 SER A O 1
ATOM 1423 N N . TRP A 1 184 ? 7.081 -11.314 -10.218 1.00 83.75 184 TRP A N 1
ATOM 1424 C CA . TRP A 1 184 ? 6.372 -12.512 -9.797 1.00 83.75 184 TRP A CA 1
ATOM 1425 C C . TRP A 1 184 ? 4.948 -12.462 -10.290 1.00 83.75 184 TRP A C 1
ATOM 1427 O O . TRP A 1 184 ? 4.352 -11.398 -10.216 1.00 83.75 184 TRP A O 1
ATOM 1437 N N . SER A 1 185 ? 4.377 -13.580 -10.718 1.00 90.38 185 SER A N 1
ATOM 1438 C CA . SER A 1 185 ? 2.924 -13.688 -10.840 1.00 90.38 185 SER A CA 1
ATOM 1439 C C . SER A 1 185 ? 2.306 -14.347 -9.609 1.00 90.38 185 SER A C 1
ATOM 1441 O O . SER A 1 185 ? 2.977 -15.059 -8.854 1.00 90.38 185 SER A O 1
ATOM 1443 N N . LEU A 1 186 ? 0.996 -14.184 -9.436 1.00 90.12 186 LEU A N 1
ATOM 1444 C CA . LEU A 1 186 ? 0.244 -14.919 -8.411 1.00 90.12 186 LEU A CA 1
ATOM 1445 C C . LEU A 1 186 ? 0.344 -16.435 -8.592 1.00 90.12 186 LEU A C 1
ATOM 1447 O O . LEU A 1 186 ? 0.375 -17.191 -7.620 1.00 90.12 186 LEU A O 1
ATOM 1451 N N . LYS A 1 187 ? 0.442 -16.882 -9.846 1.00 90.31 187 LYS A N 1
ATOM 1452 C CA . LYS A 1 187 ? 0.652 -18.288 -10.194 1.00 90.31 187 LYS A CA 1
ATOM 1453 C C . LYS A 1 187 ? 2.009 -18.792 -9.703 1.00 90.31 187 LYS A C 1
ATOM 1455 O O . LYS A 1 187 ? 2.084 -19.904 -9.184 1.00 90.31 187 LYS A O 1
ATOM 1460 N N . ASP A 1 188 ? 3.059 -17.994 -9.868 1.00 88.06 188 ASP A N 1
ATOM 1461 C CA . ASP A 1 188 ? 4.403 -18.361 -9.415 1.00 88.06 188 ASP A CA 1
ATOM 1462 C C . ASP A 1 188 ? 4.461 -18.437 -7.889 1.00 88.06 188 ASP A C 1
ATOM 1464 O O . ASP A 1 188 ? 5.049 -19.366 -7.339 1.00 88.06 188 ASP A O 1
ATOM 1468 N N . LEU A 1 189 ? 3.784 -17.510 -7.207 1.00 84.19 189 LEU A N 1
ATOM 1469 C CA . LEU A 1 189 ? 3.696 -17.517 -5.753 1.00 84.19 189 LEU A CA 1
ATOM 1470 C C . LEU A 1 189 ? 2.930 -18.731 -5.221 1.00 84.19 189 LEU A C 1
ATOM 1472 O O . LEU A 1 189 ? 3.368 -19.376 -4.270 1.00 84.19 189 LEU A O 1
ATOM 1476 N N . ALA A 1 190 ? 1.808 -19.070 -5.859 1.00 86.75 190 ALA A N 1
ATOM 1477 C CA . ALA A 1 190 ? 1.030 -20.257 -5.524 1.00 86.75 190 ALA A CA 1
ATOM 1478 C C . ALA A 1 190 ? 1.845 -21.553 -5.676 1.00 86.75 190 ALA A C 1
ATOM 1480 O O . ALA A 1 190 ? 1.606 -22.506 -4.939 1.00 86.75 190 ALA A O 1
ATOM 1481 N N . ALA A 1 191 ? 2.793 -21.590 -6.619 1.00 86.00 191 ALA A N 1
ATOM 1482 C CA . ALA A 1 191 ? 3.682 -22.729 -6.839 1.00 86.00 191 ALA A CA 1
ATOM 1483 C C . ALA A 1 191 ? 4.896 -22.767 -5.890 1.00 86.00 191 ALA A C 1
ATOM 1485 O O . ALA A 1 191 ? 5.532 -23.815 -5.777 1.00 86.00 191 ALA A O 1
ATOM 1486 N N . ALA A 1 192 ? 5.231 -21.644 -5.251 1.00 84.62 192 ALA A N 1
ATOM 1487 C CA . ALA A 1 192 ? 6.328 -21.518 -4.298 1.00 84.62 192 ALA A CA 1
ATOM 1488 C C . ALA A 1 192 ? 5.822 -21.724 -2.856 1.00 84.62 192 ALA A C 1
ATOM 1490 O O . ALA A 1 192 ? 5.448 -22.836 -2.491 1.00 84.62 192 ALA A O 1
ATOM 1491 N N . ASP A 1 193 ? 5.785 -20.661 -2.048 1.00 75.94 193 ASP A N 1
ATOM 1492 C CA . ASP A 1 193 ? 5.399 -20.720 -0.629 1.00 75.94 193 ASP A CA 1
ATOM 1493 C C . ASP A 1 193 ? 3.877 -20.791 -0.412 1.00 75.94 193 ASP A C 1
ATOM 1495 O O . ASP A 1 193 ? 3.411 -21.116 0.681 1.00 75.94 193 ASP A O 1
ATOM 1499 N N . GLY A 1 194 ? 3.092 -20.528 -1.460 1.00 79.88 194 GLY A N 1
ATOM 1500 C CA . GLY A 1 194 ? 1.637 -20.515 -1.414 1.00 79.88 194 GLY A CA 1
ATOM 1501 C C . GLY A 1 194 ? 1.072 -19.149 -1.024 1.00 79.88 194 GLY A C 1
ATOM 1502 O O . GLY A 1 194 ? 1.528 -18.490 -0.092 1.00 79.88 194 GLY A O 1
ATOM 1503 N N . VAL A 1 195 ? 0.004 -18.744 -1.716 1.00 81.44 195 VAL A N 1
ATOM 1504 C CA . VAL A 1 195 ? -0.643 -17.428 -1.547 1.00 81.44 195 VAL A CA 1
ATOM 1505 C C . VAL A 1 195 ? -1.109 -17.163 -0.110 1.00 81.44 195 VAL A C 1
ATOM 1507 O O . VAL A 1 195 ? -1.022 -16.042 0.375 1.00 81.44 195 VAL A O 1
ATOM 1510 N N . SER A 1 196 ? -1.497 -18.212 0.623 1.00 81.06 196 SER A N 1
ATOM 1511 C CA . SER A 1 196 ? -1.952 -18.128 2.014 1.00 81.06 196 SER A CA 1
ATOM 1512 C C . SER A 1 196 ? -0.844 -17.895 3.040 1.00 81.06 196 SER A C 1
ATOM 1514 O O . SER A 1 196 ? -1.164 -17.674 4.207 1.00 81.06 196 SER A O 1
ATOM 1516 N N . HIS A 1 197 ? 0.429 -17.976 2.650 1.00 78.44 197 HIS A N 1
ATOM 1517 C CA . HIS A 1 197 ? 1.577 -17.850 3.553 1.00 78.44 197 HIS A CA 1
ATOM 1518 C C . HIS A 1 197 ? 2.433 -16.616 3.276 1.00 78.44 197 HIS A C 1
ATOM 1520 O O . HIS A 1 197 ? 3.380 -16.356 4.018 1.00 78.44 197 HIS A O 1
ATOM 1526 N N . THR A 1 198 ? 2.088 -15.829 2.257 1.00 80.88 198 THR A N 1
ATOM 1527 C CA . THR A 1 198 ? 2.864 -14.652 1.882 1.00 80.88 198 THR A CA 1
ATOM 1528 C C . THR A 1 198 ? 2.078 -13.379 2.131 1.00 80.88 198 THR A C 1
ATOM 1530 O O . THR A 1 198 ? 1.026 -13.157 1.536 1.00 80.88 198 THR A O 1
ATOM 1533 N N . ILE A 1 199 ? 2.635 -12.515 2.978 1.00 86.25 199 ILE A N 1
ATOM 1534 C CA . ILE A 1 199 ? 2.100 -11.175 3.219 1.00 86.25 199 ILE A CA 1
ATOM 1535 C C . ILE A 1 199 ? 2.306 -10.343 1.953 1.00 86.25 199 ILE A C 1
ATOM 1537 O O . ILE A 1 199 ? 3.445 -10.168 1.508 1.00 86.25 199 ILE A O 1
ATOM 1541 N N . LEU A 1 200 ? 1.211 -9.815 1.403 1.00 89.25 200 LEU A N 1
ATOM 1542 C CA . LEU A 1 200 ? 1.226 -8.901 0.264 1.00 89.25 200 LEU A CA 1
ATOM 1543 C C . LEU A 1 200 ? 1.285 -7.450 0.715 1.00 89.25 200 LEU A C 1
ATOM 1545 O O . LEU A 1 200 ? 2.141 -6.691 0.262 1.00 89.25 200 LEU A O 1
ATOM 1549 N N . LEU A 1 201 ? 0.361 -7.084 1.599 1.00 90.81 201 LEU A N 1
ATOM 1550 C CA . LEU A 1 201 ? 0.092 -5.710 1.991 1.00 90.81 201 LEU A CA 1
ATOM 1551 C C . LEU A 1 201 ? -0.093 -5.630 3.507 1.00 90.81 201 LEU A C 1
ATOM 1553 O O . LEU A 1 201 ? -0.687 -6.512 4.132 1.00 90.81 201 LEU A O 1
ATOM 1557 N N . THR A 1 202 ? 0.378 -4.539 4.090 1.00 90.88 202 THR A N 1
ATOM 1558 C CA . THR A 1 202 ? 0.126 -4.184 5.487 1.00 90.88 202 THR A CA 1
ATOM 1559 C C . THR A 1 202 ? -0.035 -2.678 5.618 1.00 90.88 202 THR A C 1
ATOM 1561 O O . THR A 1 202 ? 0.416 -1.918 4.765 1.00 90.88 202 THR A O 1
ATOM 1564 N N . GLU A 1 203 ? -0.622 -2.225 6.718 1.00 89.38 203 GLU A N 1
ATOM 1565 C CA . GLU A 1 203 ? -0.526 -0.820 7.110 1.00 89.38 203 GLU A CA 1
ATOM 1566 C C . GLU A 1 203 ? 0.875 -0.445 7.588 1.00 89.38 203 GLU A C 1
ATOM 1568 O O . GLU A 1 203 ? 1.540 -1.217 8.295 1.00 89.38 203 GLU A O 1
ATOM 1573 N N . ASN A 1 204 ? 1.270 0.783 7.258 1.00 88.00 204 ASN A N 1
ATOM 1574 C CA . ASN A 1 204 ? 2.425 1.466 7.812 1.00 88.00 204 ASN A CA 1
ATOM 1575 C C . ASN A 1 204 ? 2.102 2.959 7.978 1.00 88.00 204 ASN A C 1
ATOM 1577 O O . ASN A 1 204 ? 1.770 3.642 7.019 1.00 88.00 204 ASN A O 1
ATOM 1581 N N . ILE A 1 205 ? 2.223 3.439 9.212 1.00 84.31 205 ILE A N 1
ATOM 1582 C CA . ILE A 1 205 ? 1.992 4.836 9.622 1.00 84.31 205 ILE A CA 1
ATOM 1583 C C . ILE A 1 205 ? 3.138 5.784 9.228 1.00 84.31 205 ILE A C 1
ATOM 1585 O O . ILE A 1 205 ? 3.014 7.003 9.322 1.00 84.31 205 ILE A O 1
ATOM 1589 N N . ASP A 1 206 ? 4.285 5.211 8.863 1.00 85.06 206 ASP A N 1
ATOM 1590 C CA . ASP A 1 206 ? 5.481 5.921 8.414 1.00 85.06 206 ASP A CA 1
ATOM 1591 C C . ASP A 1 206 ? 5.644 5.806 6.884 1.00 85.06 206 ASP A C 1
ATOM 1593 O O . ASP A 1 206 ? 6.724 6.062 6.353 1.00 85.06 206 ASP A O 1
ATOM 1597 N N . ALA A 1 207 ? 4.593 5.384 6.173 1.00 88.62 207 ALA A N 1
ATOM 1598 C CA . ALA A 1 207 ? 4.577 5.389 4.718 1.00 88.62 207 ALA A CA 1
ATOM 1599 C C . ALA A 1 207 ? 4.568 6.827 4.168 1.00 88.62 207 ALA A C 1
ATOM 1601 O O . ALA A 1 207 ? 4.140 7.770 4.835 1.00 88.62 207 ALA A O 1
ATOM 1602 N N . GLY A 1 208 ? 5.115 6.990 2.962 1.00 90.31 208 GLY A N 1
ATOM 1603 C CA . GLY A 1 208 ? 5.249 8.291 2.307 1.00 90.31 208 GLY A CA 1
ATOM 1604 C C . GLY A 1 208 ? 3.996 8.704 1.542 1.00 90.31 208 GLY A C 1
ATOM 1605 O O . GLY A 1 208 ? 2.864 8.413 1.932 1.00 90.31 208 GLY A O 1
ATOM 1606 N N . ASP A 1 209 ? 4.201 9.376 0.414 1.00 92.12 209 ASP A N 1
ATOM 1607 C CA . ASP A 1 209 ? 3.133 9.647 -0.535 1.00 92.12 209 ASP A CA 1
ATOM 1608 C C . ASP A 1 209 ? 2.959 8.457 -1.501 1.00 92.12 209 ASP A C 1
ATOM 1610 O O . ASP A 1 209 ? 3.911 7.764 -1.864 1.00 92.12 209 ASP A O 1
ATOM 1614 N N . TRP A 1 210 ? 1.737 8.216 -1.982 1.00 92.44 210 TRP A N 1
ATOM 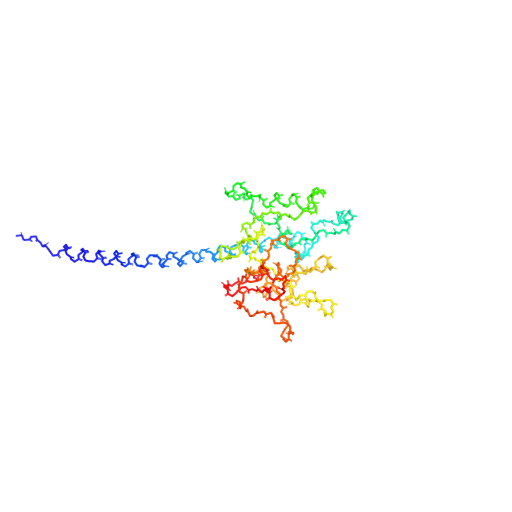1615 C CA . TRP A 1 210 ? 1.437 7.071 -2.845 1.00 92.44 210 TRP A CA 1
ATOM 1616 C C . TRP A 1 210 ? 2.258 7.101 -4.140 1.00 92.44 210 TRP A C 1
ATOM 1618 O O . TRP A 1 210 ? 2.640 6.056 -4.652 1.00 92.44 210 TRP A O 1
ATOM 1628 N N . HIS A 1 211 ? 2.625 8.276 -4.642 1.00 90.50 211 HIS A N 1
ATOM 1629 C CA . HIS A 1 211 ? 3.455 8.418 -5.840 1.00 90.50 211 HIS A CA 1
ATOM 1630 C C . HIS A 1 211 ? 4.968 8.330 -5.600 1.00 90.50 211 HIS A C 1
ATOM 1632 O O . HIS A 1 211 ? 5.732 8.547 -6.542 1.00 90.50 211 HIS A O 1
ATOM 1638 N N . ASP A 1 212 ? 5.422 8.123 -4.365 1.00 90.75 212 ASP A N 1
ATOM 1639 C CA . ASP A 1 212 ? 6.851 8.003 -4.088 1.00 90.75 212 ASP A CA 1
ATOM 1640 C C . ASP A 1 212 ? 7.432 6.738 -4.709 1.00 90.75 212 ASP A C 1
ATOM 1642 O O . ASP A 1 212 ? 6.738 5.758 -4.935 1.00 90.75 212 ASP A O 1
ATOM 1646 N N . ASP A 1 213 ? 8.715 6.775 -5.036 1.00 87.69 213 ASP A N 1
ATOM 1647 C CA . ASP A 1 213 ? 9.447 5.701 -5.708 1.00 87.69 213 ASP A CA 1
ATOM 1648 C C . ASP A 1 213 ? 10.572 5.133 -4.833 1.00 87.69 213 ASP A C 1
ATOM 1650 O O . ASP A 1 213 ? 11.289 4.218 -5.240 1.00 87.69 213 ASP A O 1
ATOM 1654 N N . LEU A 1 214 ? 10.722 5.662 -3.619 1.00 87.50 214 LEU A N 1
ATOM 1655 C CA . LEU A 1 214 ? 11.668 5.162 -2.639 1.00 87.50 214 LEU A CA 1
ATOM 1656 C C . LEU A 1 214 ? 11.081 3.966 -1.911 1.00 87.50 214 LEU A C 1
ATOM 1658 O O . LEU A 1 214 ? 10.014 4.041 -1.304 1.00 87.50 214 LEU A O 1
ATOM 1662 N N . GLU A 1 215 ? 11.839 2.879 -1.934 1.00 86.25 215 GLU A N 1
ATOM 1663 C CA . GLU A 1 215 ? 11.463 1.590 -1.374 1.00 86.25 215 GLU A CA 1
ATOM 1664 C C . GLU A 1 215 ? 10.955 1.711 0.075 1.00 86.25 215 GLU A C 1
ATOM 1666 O O . GLU A 1 215 ? 9.869 1.230 0.392 1.00 86.25 215 GLU A O 1
ATOM 1671 N N . SER A 1 216 ? 11.656 2.454 0.936 1.00 85.62 216 SER A N 1
ATOM 1672 C CA . SER A 1 216 ? 11.290 2.639 2.349 1.00 85.62 216 SER A CA 1
ATOM 1673 C C . SER A 1 216 ? 9.965 3.374 2.588 1.00 85.62 216 SER A C 1
ATOM 1675 O O . SER A 1 216 ? 9.406 3.253 3.676 1.00 85.62 216 SER A O 1
ATOM 1677 N N . LEU A 1 217 ? 9.461 4.116 1.596 1.00 88.56 217 LEU A N 1
ATOM 1678 C CA . LEU A 1 217 ? 8.229 4.904 1.695 1.00 88.56 217 LEU A CA 1
ATOM 1679 C C . LEU A 1 217 ? 6.991 4.145 1.210 1.00 88.56 217 LEU A C 1
ATOM 1681 O O . LEU A 1 217 ? 5.881 4.454 1.639 1.00 88.56 217 LEU A O 1
ATOM 1685 N N . VAL A 1 218 ? 7.168 3.156 0.328 1.00 90.75 218 VAL A N 1
ATOM 1686 C CA . VAL A 1 218 ? 6.059 2.427 -0.317 1.00 90.75 218 VAL A CA 1
ATOM 1687 C C . VAL A 1 218 ? 6.050 0.929 -0.018 1.00 90.75 218 VAL A C 1
ATOM 1689 O O . VAL A 1 218 ? 5.134 0.219 -0.448 1.00 90.75 218 VAL A O 1
ATOM 1692 N N . SER A 1 219 ? 7.040 0.434 0.727 1.00 88.75 219 SER A N 1
ATOM 1693 C CA . SER A 1 219 ? 7.177 -0.984 1.045 1.00 88.75 219 SER A CA 1
ATOM 1694 C C . SER A 1 219 ? 7.468 -1.267 2.520 1.00 88.75 219 SER A C 1
ATOM 1696 O O . SER A 1 219 ? 7.934 -0.411 3.273 1.00 88.75 219 SER A O 1
ATOM 1698 N N . LEU A 1 220 ? 7.153 -2.494 2.937 1.00 86.50 220 LEU A N 1
ATOM 1699 C CA . LEU A 1 220 ? 7.709 -3.095 4.145 1.00 86.50 220 LEU A CA 1
ATOM 1700 C C . LEU A 1 220 ? 8.972 -3.867 3.758 1.00 86.50 220 LEU A C 1
ATOM 1702 O O . LEU A 1 220 ? 8.988 -4.579 2.749 1.00 86.50 220 LEU A O 1
ATOM 1706 N N . LEU A 1 221 ? 9.999 -3.754 4.596 1.00 82.06 221 LEU A N 1
ATOM 1707 C CA . LEU A 1 221 ? 11.302 -4.354 4.365 1.00 82.06 221 LEU A CA 1
ATOM 1708 C C . LEU A 1 221 ? 11.631 -5.371 5.447 1.00 82.06 221 LEU A C 1
ATOM 1710 O O . LEU A 1 221 ? 11.531 -5.124 6.652 1.00 82.06 221 LEU A O 1
ATOM 1714 N N . TRP A 1 222 ? 12.071 -6.536 4.996 1.00 75.44 222 TRP A N 1
ATOM 1715 C CA . TRP A 1 222 ? 12.606 -7.585 5.838 1.00 75.44 222 TRP A CA 1
ATOM 1716 C C . TRP A 1 222 ? 14.076 -7.312 6.104 1.00 75.44 222 TRP A C 1
ATOM 1718 O O . TRP A 1 222 ? 14.847 -6.927 5.223 1.00 75.44 222 TRP A O 1
ATOM 1728 N N . ARG A 1 223 ? 14.494 -7.572 7.339 1.00 70.56 223 ARG A N 1
ATOM 1729 C CA . ARG A 1 223 ? 15.896 -7.483 7.728 1.00 70.56 223 ARG A CA 1
ATOM 1730 C C . ARG A 1 223 ? 16.387 -8.846 8.196 1.00 70.56 223 ARG A C 1
ATOM 1732 O O . ARG A 1 223 ? 15.734 -9.450 9.049 1.00 70.56 223 ARG A O 1
ATOM 1739 N N . PRO A 1 224 ? 17.550 -9.315 7.718 1.00 64.38 224 PRO A N 1
ATOM 1740 C CA . PRO A 1 224 ? 18.126 -10.548 8.222 1.00 64.38 224 PRO A CA 1
ATOM 1741 C C . PRO A 1 224 ? 18.500 -10.407 9.702 1.00 64.38 224 PRO A C 1
ATOM 1743 O O . PRO A 1 224 ? 18.911 -9.340 10.177 1.00 64.38 224 PRO A O 1
ATOM 1746 N N . ILE A 1 225 ? 18.386 -11.516 10.431 1.00 63.22 225 ILE A N 1
ATOM 1747 C CA . ILE A 1 225 ? 18.846 -11.616 11.817 1.00 63.22 225 ILE A CA 1
ATOM 1748 C C . ILE A 1 225 ? 20.355 -11.307 11.842 1.00 63.22 225 ILE A C 1
ATOM 1750 O O . ILE A 1 225 ? 21.131 -11.946 11.138 1.00 63.22 225 ILE A O 1
ATOM 1754 N N . GLY A 1 226 ? 20.769 -10.309 12.635 1.00 64.88 226 GLY A N 1
ATOM 1755 C CA . GLY A 1 226 ? 22.181 -9.918 12.792 1.00 64.88 226 GLY A CA 1
ATOM 1756 C C . GLY A 1 226 ? 22.674 -8.750 11.921 1.00 64.88 226 GLY A C 1
ATOM 1757 O O . GLY A 1 226 ? 23.870 -8.462 11.917 1.00 64.88 226 GLY A O 1
ATOM 1758 N N . ALA A 1 227 ? 21.796 -8.048 11.196 1.00 65.31 227 ALA A N 1
ATOM 1759 C CA . ALA A 1 227 ? 22.182 -6.850 10.441 1.00 65.31 227 ALA A CA 1
ATOM 1760 C C . ALA A 1 227 ? 22.709 -5.710 11.345 1.00 65.31 227 ALA A C 1
ATOM 1762 O O . ALA A 1 227 ? 22.129 -5.415 12.392 1.00 65.31 227 ALA A O 1
ATOM 1763 N N . ARG A 1 228 ? 23.786 -5.035 10.902 1.00 60.91 228 ARG A N 1
ATOM 1764 C CA . ARG A 1 228 ? 24.516 -4.000 11.670 1.00 60.91 228 ARG A CA 1
ATOM 1765 C C . ARG A 1 228 ? 23.712 -2.728 11.960 1.00 60.91 228 ARG A C 1
ATOM 1767 O O . ARG A 1 228 ? 23.943 -2.106 12.990 1.00 60.91 228 ARG A O 1
ATOM 1774 N N . ASN A 1 229 ? 22.776 -2.360 11.086 1.00 63.41 229 ASN A N 1
ATOM 1775 C CA . ASN A 1 229 ? 21.921 -1.186 11.276 1.00 63.41 229 ASN A CA 1
ATOM 1776 C C . ASN A 1 229 ? 20.584 -1.621 11.900 1.00 63.41 229 ASN A C 1
ATOM 1778 O O . ASN A 1 229 ? 19.926 -2.503 11.331 1.00 63.41 229 ASN A O 1
ATOM 1782 N N . PRO A 1 230 ? 20.179 -1.073 13.061 1.00 61.12 230 PRO A N 1
ATOM 1783 C CA . PRO A 1 230 ? 18.987 -1.515 13.778 1.00 61.12 230 PRO A CA 1
ATOM 1784 C C . PRO A 1 230 ? 17.708 -1.007 13.108 1.00 61.12 230 PRO A C 1
ATOM 1786 O O . PRO A 1 230 ? 17.331 0.126 13.349 1.00 61.12 230 PRO A O 1
ATOM 1789 N N . VAL A 1 231 ? 16.986 -1.830 12.331 1.00 63.62 231 VAL A N 1
ATOM 1790 C CA . VAL A 1 231 ? 15.559 -1.532 12.082 1.00 63.62 231 VAL A CA 1
ATOM 1791 C C . VAL A 1 231 ? 14.890 -1.454 13.444 1.00 63.62 231 VAL A C 1
ATOM 1793 O O . VAL A 1 231 ? 15.046 -2.383 14.244 1.00 63.62 231 VAL A O 1
ATOM 1796 N N . LEU A 1 232 ? 14.232 -0.326 13.724 1.00 67.69 232 LEU A N 1
ATOM 1797 C CA . LEU A 1 232 ? 13.657 -0.112 15.046 1.00 67.69 232 LEU A CA 1
ATOM 1798 C C . LEU A 1 232 ? 12.604 -1.194 15.301 1.00 67.69 232 LEU A C 1
ATOM 1800 O O . LEU A 1 232 ? 11.953 -1.684 14.364 1.00 67.69 232 LEU A O 1
ATOM 1804 N N . ALA A 1 233 ? 12.444 -1.573 16.564 1.00 63.91 233 ALA A N 1
ATOM 1805 C CA . ALA A 1 233 ? 11.383 -2.481 16.954 1.00 63.91 233 ALA A CA 1
ATOM 1806 C C . ALA A 1 233 ? 10.022 -1.901 16.545 1.00 63.91 233 ALA A C 1
ATOM 1808 O O . ALA A 1 233 ? 9.864 -0.690 16.330 1.00 63.91 233 ALA A O 1
ATOM 1809 N N . ILE A 1 234 ? 9.024 -2.778 16.415 1.00 64.25 234 ILE A N 1
ATOM 1810 C CA . ILE A 1 234 ? 7.689 -2.323 16.045 1.00 64.25 234 ILE A CA 1
ATOM 1811 C C . ILE A 1 234 ? 7.224 -1.291 17.078 1.00 64.25 234 ILE A C 1
ATOM 1813 O O . ILE A 1 234 ? 7.340 -1.511 18.281 1.00 64.25 234 ILE A O 1
ATOM 1817 N N . ASN A 1 235 ? 6.735 -0.154 16.586 1.00 62.91 235 ASN A N 1
ATOM 1818 C CA . ASN A 1 235 ? 6.271 0.983 17.377 1.00 62.91 235 ASN A CA 1
ATOM 1819 C C . ASN A 1 235 ? 7.308 1.708 18.255 1.00 62.91 235 ASN A C 1
ATOM 1821 O O . ASN A 1 235 ? 6.928 2.546 19.067 1.00 62.91 235 ASN A O 1
ATOM 1825 N N . GLU A 1 236 ? 8.608 1.476 18.067 1.00 71.31 236 GLU A N 1
ATOM 1826 C CA . GLU A 1 236 ? 9.639 2.152 18.868 1.00 71.31 236 GLU A CA 1
ATOM 1827 C C . GLU A 1 236 ? 9.696 3.673 18.617 1.00 71.31 236 GLU A C 1
ATOM 1829 O O . GLU A 1 236 ? 9.973 4.439 19.537 1.00 71.31 236 GLU A O 1
ATOM 1834 N N . ARG A 1 237 ? 9.415 4.123 17.381 1.00 76.75 237 ARG A N 1
ATOM 1835 C CA . ARG A 1 237 ? 9.375 5.550 16.990 1.00 76.75 237 ARG A CA 1
ATOM 1836 C C . ARG A 1 237 ? 8.285 5.845 15.955 1.00 76.75 237 ARG A C 1
ATOM 1838 O O . ARG A 1 237 ? 8.570 6.266 14.840 1.00 76.75 237 ARG A O 1
ATOM 1845 N N . ILE A 1 238 ? 7.044 5.575 16.340 1.00 72.44 238 ILE A N 1
ATOM 1846 C CA . ILE A 1 238 ? 5.814 5.854 15.575 1.00 72.44 238 ILE A CA 1
ATOM 1847 C C . ILE A 1 238 ? 5.802 7.302 15.066 1.00 72.44 238 ILE A C 1
ATOM 1849 O O . ILE A 1 238 ? 5.990 8.218 15.865 1.00 72.44 238 ILE A O 1
ATOM 1853 N N . GLY A 1 239 ? 5.539 7.516 13.774 1.00 73.00 239 GLY A N 1
ATOM 1854 C CA . GLY A 1 239 ? 5.308 8.845 13.191 1.00 73.00 239 GLY A CA 1
ATOM 1855 C C . GLY A 1 239 ? 6.567 9.705 13.052 1.00 73.00 239 GLY A C 1
ATOM 1856 O O . GLY A 1 239 ? 6.495 10.847 12.603 1.00 73.00 239 GLY A O 1
ATOM 1857 N N . HIS A 1 240 ? 7.733 9.176 13.428 1.00 75.19 240 HIS A N 1
ATOM 1858 C CA . HIS A 1 240 ? 9.013 9.858 13.257 1.00 75.19 240 HIS A CA 1
ATOM 1859 C C . HIS A 1 240 ? 9.660 9.565 11.894 1.00 75.19 240 HIS A C 1
ATOM 1861 O O . HIS A 1 240 ? 10.635 10.233 11.552 1.00 75.19 240 HIS A O 1
ATOM 1867 N N . GLY A 1 241 ? 9.133 8.607 11.115 1.00 66.75 241 GLY A N 1
ATOM 1868 C CA . GLY A 1 241 ? 9.683 8.224 9.811 1.00 66.75 241 GLY A CA 1
ATOM 1869 C C . GLY A 1 241 ? 9.312 9.166 8.664 1.00 66.75 241 GLY A C 1
ATOM 1870 O O . GLY A 1 241 ? 10.056 9.266 7.695 1.00 66.75 241 GLY A O 1
ATOM 1871 N N . ALA A 1 242 ? 8.215 9.918 8.790 1.00 58.81 242 ALA A N 1
ATOM 1872 C CA . ALA A 1 242 ? 7.725 10.788 7.715 1.00 58.81 242 ALA A CA 1
ATOM 1873 C C . ALA A 1 242 ? 8.507 12.105 7.541 1.00 58.81 242 ALA A C 1
ATOM 1875 O O . ALA A 1 242 ? 8.377 12.761 6.512 1.00 58.81 242 ALA A O 1
ATOM 1876 N N . SER A 1 243 ? 9.314 12.516 8.530 1.00 57.00 243 SER A N 1
ATOM 1877 C CA . SER A 1 243 ? 10.030 13.806 8.510 1.00 57.00 243 SER A CA 1
ATOM 1878 C C . SER A 1 243 ? 11.555 13.699 8.580 1.00 57.00 243 SER A C 1
ATOM 1880 O O . SER A 1 243 ? 12.242 14.688 8.319 1.00 57.00 243 SER A O 1
ATOM 1882 N N . VAL A 1 244 ? 12.107 12.530 8.919 1.00 50.78 244 VAL A N 1
ATOM 1883 C CA . VAL A 1 244 ? 13.531 12.387 9.249 1.00 50.78 244 VAL A CA 1
ATOM 1884 C C . VAL A 1 244 ? 14.134 11.220 8.483 1.00 50.78 244 VAL A C 1
ATOM 1886 O O . VAL A 1 244 ? 14.065 10.091 8.947 1.00 50.78 244 VAL A O 1
ATOM 1889 N N . GLU A 1 245 ? 14.753 11.552 7.343 1.00 56.41 245 GLU A N 1
ATOM 1890 C CA . GLU A 1 245 ? 15.534 10.677 6.456 1.00 56.41 245 GLU A CA 1
ATOM 1891 C C . GLU A 1 245 ? 14.767 9.440 5.966 1.00 56.41 245 GLU A C 1
ATOM 1893 O O . GLU A 1 245 ? 14.312 8.621 6.749 1.00 56.41 245 GLU A O 1
ATOM 1898 N N . MET A 1 246 ? 14.658 9.290 4.643 1.00 63.34 246 MET A N 1
ATOM 1899 C CA . MET A 1 246 ? 13.961 8.222 3.904 1.00 63.34 246 MET A CA 1
ATOM 1900 C C . MET A 1 246 ? 14.570 6.833 4.178 1.00 63.34 246 MET A C 1
ATOM 1902 O O . MET A 1 246 ? 15.156 6.179 3.316 1.00 63.34 246 MET A O 1
ATOM 1906 N N . SER A 1 247 ? 14.487 6.403 5.427 1.00 69.81 247 SER A N 1
ATOM 1907 C CA . SER A 1 247 ? 15.344 5.412 6.039 1.00 69.81 247 SER A CA 1
ATOM 1908 C C . SER A 1 247 ? 14.597 4.099 6.141 1.00 69.81 247 SER A C 1
ATOM 1910 O O . SER A 1 247 ? 13.486 4.028 6.669 1.00 69.81 247 SER A O 1
ATOM 1912 N N . SER A 1 248 ? 15.241 3.021 5.702 1.00 73.75 248 SER A N 1
ATOM 1913 C CA . SER A 1 248 ? 14.721 1.656 5.837 1.00 73.75 248 SER A CA 1
ATOM 1914 C C . SER A 1 248 ? 14.460 1.245 7.295 1.00 73.75 248 SER A C 1
ATOM 1916 O O . SER A 1 248 ? 13.812 0.233 7.543 1.00 73.75 248 SER A O 1
ATOM 1918 N N . LEU A 1 249 ? 14.893 2.051 8.274 1.00 75.19 249 LEU A N 1
ATOM 1919 C CA . LEU A 1 249 ? 14.600 1.888 9.700 1.00 75.19 249 LEU A CA 1
ATOM 1920 C C . LEU A 1 249 ? 13.100 1.951 10.041 1.00 75.19 249 LEU A C 1
ATOM 1922 O O . LEU A 1 249 ? 12.719 1.433 11.095 1.00 75.19 249 LEU A O 1
ATOM 1926 N N . PHE A 1 250 ? 12.272 2.584 9.202 1.00 76.44 250 PHE A N 1
ATOM 1927 C CA . PHE A 1 250 ? 10.827 2.770 9.423 1.00 76.44 250 PHE A CA 1
ATOM 1928 C C . PHE A 1 250 ? 9.939 1.933 8.485 1.00 76.44 250 PHE A C 1
ATOM 1930 O O . PHE A 1 250 ? 8.727 1.871 8.676 1.00 76.44 250 PHE A O 1
ATOM 1937 N N . ALA A 1 251 ? 10.528 1.233 7.514 1.00 72.88 251 ALA A N 1
ATOM 1938 C CA . ALA A 1 251 ? 9.814 0.424 6.528 1.00 72.88 251 ALA A CA 1
ATOM 1939 C C . ALA A 1 251 ? 9.372 -0.932 7.118 1.00 72.88 251 ALA A C 1
ATOM 1941 O O . ALA A 1 251 ? 9.960 -1.973 6.829 1.00 72.88 251 ALA A O 1
ATOM 1942 N N . ARG A 1 252 ? 8.367 -0.939 8.002 1.00 73.69 252 ARG A N 1
ATOM 1943 C CA . ARG A 1 252 ? 7.883 -2.141 8.711 1.00 73.69 252 ARG A CA 1
ATOM 1944 C C . ARG A 1 252 ? 6.355 -2.152 8.863 1.00 73.69 252 ARG A C 1
ATOM 1946 O O . ARG A 1 252 ? 5.739 -1.090 8.819 1.00 73.69 252 ARG A O 1
ATOM 1953 N N . PRO A 1 253 ? 5.738 -3.318 9.127 1.00 69.00 253 PRO A N 1
ATOM 1954 C CA . PRO A 1 253 ? 4.348 -3.369 9.580 1.00 69.00 253 PRO A CA 1
ATOM 1955 C C . PRO A 1 253 ? 4.161 -2.594 10.899 1.00 69.00 253 PRO A C 1
ATOM 1957 O O . PRO A 1 253 ? 5.025 -2.654 11.776 1.00 69.00 253 PRO A O 1
ATOM 1960 N N . SER A 1 254 ? 3.041 -1.888 11.070 1.00 61.75 254 SER A N 1
ATOM 1961 C CA . SER A 1 254 ? 2.689 -1.183 12.322 1.00 61.75 254 SER A CA 1
ATOM 1962 C C . SER A 1 254 ? 2.239 -2.146 13.441 1.00 61.75 254 SER A C 1
ATOM 1964 O O . SER A 1 254 ? 1.523 -3.108 13.160 1.00 61.75 254 SER A O 1
ATOM 1966 N N . SER A 1 255 ? 2.577 -1.896 14.727 1.00 46.62 255 SER A N 1
ATOM 1967 C CA . SER A 1 255 ? 2.117 -2.778 15.837 1.00 46.62 255 SER A CA 1
ATOM 1968 C C . SER A 1 255 ? 0.665 -2.546 16.245 1.00 46.62 255 SER A C 1
ATOM 1970 O O . SER A 1 255 ? 0.121 -3.302 17.045 1.00 46.62 255 SER A O 1
ATOM 1972 N N . TYR A 1 256 ? 0.006 -1.540 15.668 1.00 56.09 256 TYR A N 1
ATOM 1973 C CA . TYR A 1 256 ? -1.429 -1.331 15.857 1.00 56.09 256 TYR A CA 1
ATOM 1974 C C . TYR A 1 256 ? -2.299 -2.267 15.002 1.00 56.09 256 TYR A C 1
ATOM 1976 O O . TYR A 1 256 ? -3.514 -2.083 14.969 1.00 56.09 256 TYR A O 1
ATOM 1984 N N . HIS A 1 257 ? -1.718 -3.277 14.340 1.00 52.03 257 HIS A N 1
ATOM 1985 C CA . HIS A 1 257 ? -2.432 -4.055 13.334 1.00 52.03 257 HIS A CA 1
ATOM 1986 C C . HIS A 1 257 ? -2.620 -5.546 13.666 1.00 52.03 257 HIS A C 1
ATOM 1988 O O . HIS A 1 257 ? -1.659 -6.318 13.673 1.00 52.03 257 HIS A O 1
ATOM 1994 N N . PRO A 1 258 ? -3.870 -6.007 13.829 1.00 47.44 258 PRO A N 1
ATOM 1995 C CA . PRO A 1 258 ? -4.253 -7.379 13.518 1.00 47.44 258 PRO A CA 1
ATOM 1996 C C . PRO A 1 258 ? -4.477 -7.548 12.002 1.00 47.44 258 PRO A C 1
ATOM 1998 O O . PRO A 1 258 ? -5.372 -6.926 11.438 1.00 47.44 258 PRO A O 1
ATOM 2001 N N . GLY A 1 259 ? -3.692 -8.406 11.338 1.00 54.09 259 GLY A N 1
ATOM 2002 C CA . GLY A 1 259 ? -3.984 -8.909 9.983 1.00 54.09 259 GLY A CA 1
ATOM 2003 C C . GLY A 1 259 ? -3.337 -8.147 8.824 1.00 54.09 259 GLY A C 1
ATOM 2004 O O . GLY A 1 259 ? -3.989 -7.326 8.192 1.00 54.09 259 GLY A O 1
ATOM 2005 N N . GLY A 1 260 ? -2.085 -8.483 8.498 1.00 59.34 260 GLY A N 1
ATOM 2006 C CA . GLY A 1 260 ? -1.606 -8.294 7.127 1.00 59.34 260 GLY A CA 1
ATOM 2007 C C . GLY A 1 260 ? -2.458 -9.135 6.175 1.00 59.34 260 GLY A C 1
ATOM 2008 O O . GLY A 1 260 ? -2.950 -10.201 6.560 1.00 59.34 260 GLY A O 1
ATOM 2009 N N . VAL A 1 261 ? -2.663 -8.648 4.954 1.00 69.50 261 VAL A N 1
ATOM 2010 C CA . VAL A 1 261 ? -3.433 -9.392 3.957 1.00 69.50 261 VAL A CA 1
ATOM 2011 C C . VAL A 1 261 ? -2.465 -10.237 3.150 1.00 69.50 261 VAL A C 1
ATOM 2013 O O . VAL A 1 261 ? -1.513 -9.731 2.544 1.00 69.50 261 VAL A O 1
ATOM 2016 N N . ASN A 1 262 ? -2.708 -11.542 3.197 1.00 74.88 262 ASN A N 1
ATOM 2017 C CA . ASN A 1 262 ? -2.054 -12.490 2.316 1.00 74.88 262 ASN A CA 1
ATOM 2018 C C . ASN A 1 262 ? -2.675 -12.401 0.920 1.00 74.88 262 ASN A C 1
ATOM 2020 O O . ASN A 1 262 ? -3.749 -11.831 0.740 1.00 74.88 262 ASN A O 1
ATOM 2024 N N . VAL A 1 263 ? -1.967 -12.937 -0.059 1.00 63.50 263 VAL A N 1
ATOM 2025 C CA . VAL A 1 263 ? -2.331 -12.872 -1.477 1.00 63.50 263 VAL A CA 1
ATOM 2026 C C . VAL A 1 263 ? -3.682 -13.522 -1.805 1.00 63.50 263 VAL A C 1
ATOM 2028 O O . VAL A 1 263 ? -3.961 -14.616 -1.263 1.00 63.50 263 VAL A O 1
#

pLDDT: mean 79.04, std 14.39, range [43.5, 95.5]